Protein AF-A0A072PSR1-F1 (afdb_monomer)

Solvent-accessible surface area (backbone atoms only — not comparable to full-atom values): 13870 Å² total; per-residue (Å²): 105,61,66,52,56,53,53,52,50,61,54,57,20,73,63,52,39,96,91,37,71,76,64,36,73,85,59,68,100,40,30,39,38,53,54,39,46,79,78,43,73,74,56,71,53,51,52,54,50,51,35,51,41,20,71,76,54,9,32,46,48,71,78,33,48,35,66,59,53,30,45,51,34,47,74,55,65,34,74,74,41,71,79,52,86,81,86,84,82,85,88,89,87,87,60,48,66,68,72,60,97,88,49,86,65,86,71,100,52,36,67,78,86,66,65,62,48,58,50,79,79,54,89,60,82,74,69,71,56,68,71,60,44,54,48,32,70,69,48,78,80,43,45,57,29,37,42,34,44,27,30,89,56,63,61,49,54,80,75,75,42,78,47,59,50,79,42,82,92,50,46,44,29,36,34,34,56,65,50,38,82,90,78,66,43,25,31,38,36,32,34,18,22,15,70,37,19,60,55,46,70,72,42,58,75,87,48,42,63,47,52,49,40,56,43,53,19,61,75,68,29,82,93,58,18,67,65,56,69,62,44,78,45,77,49,80,48,120

Mean predicted aligned error: 7.71 Å

Sequence (238 aa):
MFTNIANEMDVDYQSINIRDLTANSHAEDISLGEYFRQKAPEGFALGFWKAWIHDLTGTDPDDIGLVYWLDFVKSAGGIESLGTKPSLNASQSNSDRATLSGEVFRARKVLISAPTPLYRHIKFSPPLPTDKKEYVESVHLGPFCKCILLYSSPWWRQVGFNGSFIDLSGPVVFSRDGSSDKDKMYAISCLIGGKYARKWSCLPVSRRVKAVKDQLASTIGPEQGEKIYDTIQTIEMA

Secondary structure (DSSP, 8-state):
-HHHHHHHHHHHHHH--TT-GGGGTTS-S-BHHHHHHHH--SSHHHHHHHHHHHHHHSS-GGGSBHHHHHHHHHHTTSTGGGGSPP-------------BTTB----S-----S-GGGGGGS--SSPPPHHHHHHHHH--PPPEEEEEEEESS-HHHHTT--S--B-SSSS--EEEE--BTTTTBEEEEEEEEHHHHHHHHTS-HHHHHHHHHHHHHHHH-HHHHGGGT--SEEEEE-

Foldseek 3Di:
DLVVVQVVLQVLLVQADPVDVVSCVVPDFAFQLVVCCVVPVDDDSSLVVQLLCCQPFLAGSRLHTPSVVSPVQVVLVHDVSSVDDDPDDDDDDDDADDDDPPDDDDDPDDHDPDDLLCCVVPDDVVDDDPVSVVVSPPDDGWQKKKKKFKAQAQVCVVVPHQLWDADDPAQFRIWHFPDDVPVSITIIIGIGGHVSSVVLVPDDPVCNLVRVLVVVLVRVDDVCSVVSVRGPDMDMDD

InterPro domains:
  IPR002937 Amine oxidase [PF01593] (99-225)
  IPR036188 FAD/NAD(P)-binding domain superfamily [G3DSA:3.50.50.60] (87-234)
  IPR036188 FAD/NAD(P)-binding domain superfamily [SSF51905] (27-158)
  IPR050703 Flavin Monoamine Oxidase [PTHR43563] (92-226)

Structure (mmCIF, N/CA/C/O backbone):
data_AF-A0A072PSR1-F1
#
_entry.id   AF-A0A072PSR1-F1
#
loop_
_atom_site.group_PDB
_atom_site.id
_atom_site.type_symbol
_atom_site.label_atom_id
_atom_site.label_alt_id
_atom_site.label_comp_id
_atom_site.label_asym_id
_atom_site.label_entity_id
_atom_site.label_seq_id
_atom_site.pdbx_PDB_ins_code
_atom_site.Cartn_x
_atom_site.Cartn_y
_atom_site.Cartn_z
_atom_site.occupancy
_atom_site.B_iso_or_equiv
_atom_site.auth_seq_id
_atom_site.auth_comp_id
_atom_site.auth_asym_id
_atom_site.auth_atom_id
_atom_site.pdbx_PDB_model_num
ATOM 1 N N . MET A 1 1 ? 13.403 18.085 11.058 1.00 50.34 1 MET A N 1
ATOM 2 C CA . MET A 1 1 ? 13.698 16.675 10.706 1.00 50.34 1 MET A CA 1
ATOM 3 C C . MET A 1 1 ? 12.756 16.155 9.627 1.00 50.34 1 MET A C 1
ATOM 5 O O . MET A 1 1 ? 13.232 16.033 8.513 1.00 50.34 1 MET A O 1
ATOM 9 N N . PHE A 1 2 ? 11.452 15.933 9.878 1.00 54.12 2 PHE A N 1
ATOM 10 C CA . PHE A 1 2 ? 10.500 15.543 8.811 1.00 54.12 2 PHE A CA 1
ATOM 11 C C . PHE A 1 2 ? 10.553 16.502 7.607 1.00 54.12 2 PHE A C 1
ATOM 13 O O . PHE A 1 2 ? 10.830 16.073 6.493 1.00 54.12 2 PHE A O 1
ATOM 20 N N . THR A 1 3 ? 10.426 17.807 7.868 1.00 59.94 3 THR A N 1
ATOM 21 C CA . THR A 1 3 ? 10.531 18.876 6.862 1.00 59.94 3 THR A CA 1
ATOM 22 C C . THR A 1 3 ? 11.875 18.894 6.130 1.00 59.94 3 THR A C 1
ATOM 24 O O . THR A 1 3 ? 11.918 19.266 4.973 1.00 59.94 3 THR A O 1
ATOM 27 N N . ASN A 1 4 ? 12.977 18.479 6.764 1.00 68.81 4 ASN A N 1
ATOM 28 C CA . ASN A 1 4 ? 14.294 18.479 6.118 1.00 68.81 4 ASN A CA 1
ATOM 29 C C . ASN A 1 4 ? 14.365 17.380 5.055 1.00 68.81 4 ASN A C 1
ATOM 31 O O . ASN A 1 4 ? 14.715 17.665 3.922 1.00 68.81 4 ASN A O 1
ATOM 35 N N . ILE A 1 5 ? 13.946 16.158 5.405 1.00 72.75 5 ILE A N 1
ATOM 36 C CA . ILE A 1 5 ? 13.899 15.029 4.465 1.00 72.75 5 ILE A CA 1
ATOM 37 C C . ILE A 1 5 ? 12.928 15.339 3.322 1.00 72.75 5 ILE A C 1
ATOM 39 O O . ILE A 1 5 ? 13.269 15.131 2.167 1.00 72.75 5 ILE A O 1
ATOM 43 N N . ALA A 1 6 ? 11.743 15.882 3.632 1.00 71.88 6 ALA A N 1
ATOM 44 C CA . ALA A 1 6 ? 10.786 16.292 2.609 1.00 71.88 6 ALA A CA 1
ATOM 45 C C . ALA A 1 6 ? 11.383 17.352 1.665 1.00 71.88 6 ALA A C 1
ATOM 47 O O . ALA A 1 6 ? 11.331 17.165 0.459 1.00 71.88 6 ALA A O 1
ATOM 48 N N . ASN A 1 7 ? 12.011 18.408 2.193 1.00 73.31 7 ASN A N 1
ATOM 49 C CA . ASN A 1 7 ? 12.613 19.465 1.376 1.00 73.31 7 ASN A CA 1
ATOM 50 C C . ASN A 1 7 ? 13.822 18.979 0.554 1.00 73.31 7 ASN A C 1
ATOM 52 O O . ASN A 1 7 ? 13.999 19.422 -0.574 1.00 73.31 7 ASN A O 1
ATOM 56 N N . GLU A 1 8 ? 14.660 18.090 1.097 1.00 74.75 8 GLU A N 1
ATOM 57 C CA . GLU A 1 8 ? 15.778 17.489 0.353 1.00 74.75 8 GLU A CA 1
ATOM 58 C C . GLU A 1 8 ? 15.250 16.622 -0.797 1.00 74.75 8 GLU A C 1
ATOM 60 O O . GLU A 1 8 ? 15.644 16.819 -1.943 1.00 74.75 8 GLU A O 1
ATOM 65 N N . MET A 1 9 ? 14.262 15.761 -0.531 1.00 76.12 9 MET A N 1
ATOM 66 C CA . MET A 1 9 ? 13.609 14.958 -1.569 1.00 76.12 9 MET A CA 1
ATOM 67 C C . MET A 1 9 ? 12.852 15.813 -2.600 1.00 76.12 9 MET A C 1
ATOM 69 O O . MET A 1 9 ? 12.767 15.410 -3.759 1.00 76.12 9 MET A O 1
ATOM 73 N N . ASP A 1 10 ? 12.321 16.977 -2.204 1.00 74.38 10 ASP A N 1
ATOM 74 C CA . ASP A 1 10 ? 11.643 17.936 -3.091 1.00 74.38 10 ASP A CA 1
ATOM 75 C C . ASP A 1 10 ? 12.601 18.590 -4.098 1.00 74.38 10 ASP A C 1
ATOM 77 O O . ASP A 1 10 ? 12.215 18.862 -5.234 1.00 74.38 10 ASP A O 1
ATOM 81 N N . VAL A 1 11 ? 13.872 18.767 -3.717 1.00 75.88 11 VAL A N 1
ATOM 82 C CA . VAL A 1 11 ? 14.957 19.143 -4.635 1.00 75.88 11 VAL A CA 1
ATOM 83 C C . VAL A 1 11 ? 15.383 17.936 -5.478 1.00 75.88 11 VAL A C 1
ATOM 85 O O . VAL A 1 11 ? 15.405 18.030 -6.707 1.00 75.88 11 VAL A O 1
ATOM 88 N N . ASP A 1 12 ? 15.665 16.797 -4.836 1.00 77.69 12 ASP A N 1
ATOM 89 C CA . ASP A 1 12 ? 16.230 15.605 -5.483 1.00 77.69 12 ASP A CA 1
ATOM 90 C C . ASP A 1 12 ? 15.309 15.029 -6.577 1.00 77.69 12 ASP A C 1
ATOM 92 O O . ASP A 1 12 ? 15.797 14.569 -7.609 1.00 77.69 12 ASP A O 1
ATOM 96 N N . TYR A 1 13 ? 13.974 15.056 -6.423 1.00 79.69 13 TYR A N 1
ATOM 97 C CA . TYR A 1 13 ? 13.097 14.495 -7.462 1.00 79.69 13 TYR A CA 1
ATOM 98 C C . TYR A 1 13 ? 13.068 15.333 -8.741 1.00 79.69 13 TYR A C 1
ATOM 100 O O . TYR A 1 13 ? 12.796 14.802 -9.823 1.00 79.69 13 TYR A O 1
ATOM 108 N N . GLN A 1 14 ? 13.311 16.644 -8.661 1.00 81.44 14 GLN A N 1
ATOM 109 C CA . GLN A 1 14 ? 13.137 17.537 -9.809 1.00 81.44 14 GLN A CA 1
ATOM 110 C C . GLN A 1 14 ? 14.147 17.228 -10.919 1.00 81.44 14 GLN A C 1
ATOM 112 O O . GLN A 1 14 ? 13.795 17.316 -12.100 1.00 81.44 14 GLN A O 1
ATOM 117 N N . SER A 1 15 ? 15.349 16.771 -10.566 1.00 81.50 15 SER A N 1
ATOM 118 C CA . SER A 1 15 ? 16.419 16.392 -11.494 1.00 81.50 15 SER A CA 1
ATOM 119 C C . SER A 1 15 ? 16.295 14.978 -12.081 1.00 81.50 15 SER A C 1
ATOM 121 O O . SER A 1 15 ? 16.898 14.719 -13.122 1.00 81.50 15 SER A O 1
ATOM 123 N N . ILE A 1 16 ? 15.491 14.079 -11.498 1.00 86.25 16 ILE A N 1
ATOM 124 C CA . ILE A 1 16 ? 15.359 12.691 -11.984 1.00 86.25 16 ILE A CA 1
ATOM 125 C C . ILE A 1 16 ? 14.641 12.605 -13.337 1.00 86.25 16 ILE A C 1
ATOM 127 O O . ILE A 1 16 ? 13.635 13.275 -13.582 1.00 86.25 16 ILE A O 1
ATOM 131 N N . ASN A 1 17 ? 15.129 11.741 -14.224 1.00 83.31 17 ASN A N 1
ATOM 132 C CA . ASN A 1 17 ? 14.515 11.434 -15.510 1.00 83.31 17 ASN A CA 1
ATOM 133 C C . ASN A 1 17 ? 14.669 9.943 -15.855 1.00 83.31 17 ASN A C 1
ATOM 135 O O . ASN A 1 17 ? 15.724 9.498 -16.299 1.00 83.31 17 ASN A O 1
ATOM 139 N N . ILE A 1 18 ? 13.598 9.154 -15.742 1.00 80.38 18 ILE A N 1
ATOM 140 C CA . ILE A 1 18 ? 13.630 7.726 -16.118 1.00 80.38 18 ILE A CA 1
ATOM 141 C C . ILE A 1 18 ? 13.754 7.468 -17.631 1.00 80.38 18 ILE A C 1
ATOM 143 O O . ILE A 1 18 ? 13.956 6.327 -18.040 1.00 80.38 18 ILE A O 1
ATOM 147 N N . ARG A 1 19 ? 13.623 8.499 -18.481 1.00 80.50 19 ARG A N 1
ATOM 148 C CA . ARG A 1 19 ? 13.826 8.388 -19.940 1.00 80.50 19 ARG A CA 1
ATOM 149 C C . ARG A 1 19 ? 15.265 8.672 -20.373 1.00 80.50 19 ARG A C 1
ATOM 151 O O . ARG A 1 19 ? 15.590 8.438 -21.532 1.00 80.50 19 ARG A O 1
ATOM 158 N N . ASP A 1 20 ? 16.101 9.164 -19.464 1.00 82.31 20 ASP A N 1
ATOM 159 C CA . ASP A 1 20 ? 17.526 9.397 -19.677 1.00 82.31 20 ASP A CA 1
ATOM 160 C C . ASP A 1 20 ? 18.289 9.014 -18.407 1.00 82.31 20 ASP A C 1
ATOM 162 O O . ASP A 1 20 ? 18.422 9.800 -17.470 1.00 82.31 20 ASP A O 1
ATOM 166 N N . LEU A 1 21 ? 18.805 7.785 -18.382 1.00 70.94 21 LEU A N 1
ATOM 167 C CA . LEU A 1 21 ? 19.542 7.270 -17.230 1.00 70.94 21 LEU A CA 1
ATOM 168 C C . LEU A 1 21 ? 20.827 8.066 -16.940 1.00 70.94 21 LEU A C 1
ATOM 170 O O . LEU A 1 21 ? 21.287 8.055 -15.802 1.00 70.94 21 LEU A O 1
ATOM 174 N N . THR A 1 22 ? 21.383 8.794 -17.918 1.00 79.31 22 THR A N 1
ATOM 175 C CA . THR A 1 22 ? 22.599 9.598 -17.711 1.00 79.31 22 THR A CA 1
ATOM 176 C C . THR A 1 22 ? 22.327 10.859 -16.886 1.00 79.31 22 THR A C 1
ATOM 178 O O . THR A 1 22 ? 23.183 11.279 -16.099 1.00 79.31 22 THR A O 1
ATOM 181 N N . ALA A 1 23 ? 21.104 11.396 -16.963 1.00 79.62 23 ALA A N 1
ATOM 182 C CA . ALA A 1 23 ? 20.657 12.518 -16.140 1.00 79.62 23 ALA A CA 1
ATOM 183 C C . ALA A 1 23 ? 20.625 12.176 -14.638 1.00 79.62 23 ALA A C 1
ATOM 185 O O . ALA A 1 23 ? 20.798 13.064 -13.806 1.00 79.62 23 ALA A O 1
ATOM 186 N N . ASN A 1 24 ? 20.478 10.894 -14.282 1.00 82.12 24 ASN A N 1
ATOM 187 C CA . ASN A 1 24 ? 20.366 10.424 -12.896 1.00 82.12 24 ASN A CA 1
ATOM 188 C C . ASN A 1 24 ? 21.723 10.159 -12.219 1.00 82.12 24 ASN A C 1
ATOM 190 O O . ASN A 1 24 ? 21.748 9.686 -11.091 1.00 82.12 24 ASN A O 1
ATOM 194 N N . SER A 1 25 ? 22.851 10.476 -12.867 1.00 77.44 25 SER A N 1
ATOM 195 C CA . SER A 1 25 ? 24.217 10.214 -12.361 1.00 77.44 25 SER A CA 1
ATOM 196 C C . SER A 1 25 ? 24.585 10.902 -11.035 1.00 77.44 25 SER A C 1
ATOM 198 O O . SER A 1 25 ? 25.627 10.601 -10.458 1.00 77.44 25 SER A O 1
ATOM 200 N N . HIS A 1 26 ? 23.742 11.817 -10.554 1.00 77.94 26 HIS A N 1
ATOM 201 C CA . HIS A 1 26 ? 23.854 12.488 -9.259 1.00 77.94 26 HIS A CA 1
ATOM 202 C C . HIS A 1 26 ? 23.137 11.741 -8.118 1.00 77.94 26 HIS A C 1
ATOM 204 O O . HIS A 1 26 ? 23.377 12.050 -6.955 1.00 77.94 26 HIS A O 1
ATOM 210 N N . ALA A 1 27 ? 22.247 10.796 -8.436 1.00 80.44 27 ALA A N 1
ATOM 211 C CA . ALA A 1 27 ? 21.499 10.016 -7.461 1.00 80.44 27 ALA A CA 1
ATOM 212 C C . ALA A 1 27 ? 22.209 8.685 -7.180 1.00 80.44 27 ALA A C 1
ATOM 214 O O . ALA A 1 27 ? 22.630 7.986 -8.102 1.00 80.44 27 ALA A O 1
ATOM 215 N N . GLU A 1 28 ? 22.325 8.323 -5.903 1.00 83.12 28 GLU A N 1
ATOM 216 C CA . GLU A 1 28 ? 22.907 7.043 -5.498 1.00 83.12 28 GLU A CA 1
ATOM 217 C C . GLU A 1 28 ? 21.990 5.870 -5.898 1.00 83.12 28 GLU A C 1
ATOM 219 O O . GLU A 1 28 ? 20.780 5.897 -5.651 1.00 83.12 28 GLU A O 1
ATOM 224 N N . ASP A 1 29 ? 22.571 4.814 -6.479 1.00 87.69 29 ASP A N 1
ATOM 225 C CA . ASP A 1 29 ? 21.872 3.554 -6.772 1.00 87.69 29 ASP A CA 1
ATOM 226 C C . ASP A 1 29 ? 21.755 2.703 -5.497 1.00 87.69 29 ASP A C 1
ATOM 228 O O . ASP A 1 2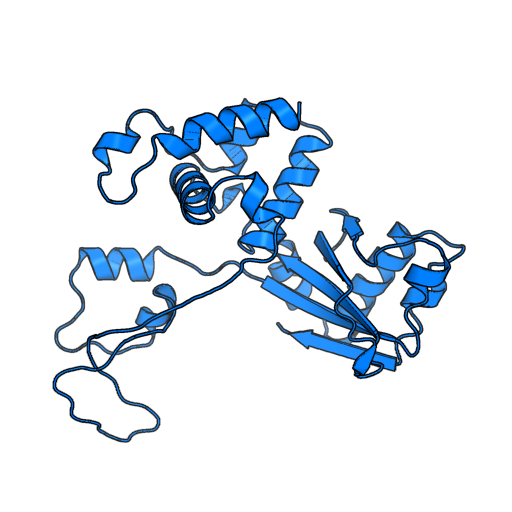9 ? 22.457 1.713 -5.286 1.00 87.69 29 ASP A O 1
ATOM 232 N N . ILE A 1 30 ? 20.903 3.175 -4.588 1.00 91.88 30 ILE A N 1
ATOM 233 C CA . ILE A 1 30 ? 20.630 2.578 -3.279 1.00 91.88 30 ILE A CA 1
ATOM 234 C C . ILE A 1 30 ? 19.129 2.369 -3.075 1.00 91.88 30 ILE A C 1
ATOM 236 O O . ILE A 1 30 ? 18.286 2.963 -3.758 1.00 91.88 30 ILE A O 1
ATOM 240 N N . SER A 1 31 ? 18.771 1.542 -2.090 1.00 93.31 31 SER A N 1
ATOM 241 C CA . SER A 1 31 ? 17.380 1.458 -1.654 1.00 93.31 31 SER A CA 1
ATOM 242 C C . SER A 1 31 ? 16.955 2.736 -0.927 1.00 93.31 31 SER A C 1
ATOM 244 O O . SER A 1 31 ? 17.746 3.410 -0.262 1.00 93.31 31 SER A O 1
ATOM 246 N N . LEU A 1 32 ? 15.666 3.047 -1.000 1.00 90.50 32 LEU A N 1
ATOM 247 C CA . LEU A 1 32 ? 15.053 4.147 -0.265 1.00 90.50 32 LEU A CA 1
ATOM 248 C C . LEU A 1 32 ? 15.204 3.956 1.260 1.00 90.50 32 LEU A C 1
ATOM 250 O O . LEU A 1 32 ? 15.357 4.920 2.008 1.00 90.50 32 LEU A O 1
ATOM 254 N N . GLY A 1 33 ? 15.220 2.704 1.728 1.00 90.06 33 GLY A N 1
ATOM 255 C CA . GLY A 1 33 ? 15.528 2.349 3.114 1.00 90.06 33 GLY A CA 1
ATOM 256 C C . GLY A 1 33 ? 16.955 2.709 3.536 1.00 90.06 33 GLY A C 1
ATOM 257 O O . GLY A 1 33 ? 17.146 3.172 4.662 1.00 90.06 33 GLY A O 1
ATOM 258 N N . GLU A 1 34 ? 17.937 2.557 2.644 1.00 90.56 34 GLU A N 1
ATOM 259 C CA . GLU A 1 34 ? 19.326 2.955 2.896 1.00 90.56 34 GLU A CA 1
ATOM 260 C C . GLU A 1 34 ? 19.481 4.478 2.915 1.00 90.56 34 GLU A C 1
ATOM 262 O O . GLU A 1 34 ? 20.042 5.015 3.870 1.00 90.56 34 GLU A O 1
ATOM 267 N N . TYR A 1 35 ? 18.870 5.184 1.955 1.00 88.50 35 TYR A N 1
ATOM 268 C CA . TYR A 1 35 ? 18.815 6.652 1.938 1.00 88.50 35 TYR A CA 1
ATOM 269 C C . TYR A 1 35 ? 18.296 7.215 3.271 1.00 88.50 35 TYR A C 1
ATOM 271 O O . TYR A 1 35 ? 18.912 8.098 3.873 1.00 88.50 35 TYR A O 1
ATOM 279 N N . PHE A 1 36 ? 17.203 6.658 3.809 1.00 85.62 36 PHE A N 1
ATOM 280 C CA . PHE A 1 36 ? 16.716 7.099 5.116 1.00 85.62 36 PHE A CA 1
ATOM 281 C C . PHE A 1 36 ? 17.640 6.731 6.277 1.00 85.62 36 PHE A C 1
ATOM 283 O O . PHE A 1 36 ? 17.708 7.507 7.224 1.00 85.62 36 PHE A O 1
ATOM 290 N N . ARG A 1 37 ? 18.359 5.600 6.246 1.00 86.00 37 ARG A N 1
ATOM 291 C CA . ARG A 1 37 ? 19.341 5.275 7.298 1.00 86.00 37 ARG A CA 1
ATOM 292 C C . ARG A 1 37 ? 20.496 6.275 7.320 1.00 86.00 37 ARG A C 1
ATOM 294 O O . ARG A 1 37 ? 20.887 6.701 8.404 1.00 86.00 37 ARG A O 1
ATOM 301 N N . GLN A 1 38 ? 20.980 6.697 6.151 1.00 86.12 38 GLN A N 1
ATOM 302 C CA . GLN A 1 38 ? 22.013 7.730 6.027 1.00 86.12 38 GLN A CA 1
ATOM 303 C C . GLN A 1 38 ? 21.534 9.103 6.544 1.00 86.12 38 GLN A C 1
ATOM 305 O O . GLN A 1 38 ? 22.273 9.798 7.240 1.00 86.12 38 GLN A O 1
ATOM 310 N N . LYS A 1 39 ? 20.294 9.504 6.217 1.00 79.81 39 LYS A N 1
ATOM 311 C CA . LYS A 1 39 ? 19.746 10.848 6.509 1.00 79.81 39 LYS A CA 1
ATOM 312 C C . LYS A 1 39 ? 19.049 10.976 7.872 1.00 79.81 39 LYS A C 1
ATOM 314 O O . LYS A 1 39 ? 18.962 12.070 8.429 1.00 79.81 39 LYS A O 1
ATOM 319 N N . ALA A 1 40 ? 18.494 9.885 8.393 1.00 71.31 40 ALA A N 1
ATOM 320 C CA . ALA A 1 40 ? 17.616 9.853 9.562 1.00 71.31 40 ALA A CA 1
ATOM 321 C C . ALA A 1 40 ? 17.638 8.464 10.240 1.00 71.31 40 ALA A C 1
ATOM 323 O O . ALA A 1 40 ? 16.649 7.726 10.161 1.00 71.31 40 ALA A O 1
ATOM 324 N N . PRO A 1 41 ? 18.747 8.098 10.915 1.00 60.69 41 PRO A N 1
ATOM 325 C CA . PRO A 1 41 ? 18.992 6.727 11.367 1.00 60.69 41 PRO A CA 1
ATOM 326 C C . PRO A 1 41 ? 17.895 6.161 12.281 1.00 60.69 41 PRO A C 1
ATOM 328 O O . PRO A 1 41 ? 17.536 4.994 12.136 1.00 60.69 41 PRO A O 1
ATOM 331 N N . GLU A 1 42 ? 17.306 6.976 13.165 1.00 65.56 42 GLU A N 1
ATOM 332 C CA . GLU A 1 42 ? 16.186 6.575 14.028 1.00 65.56 42 GLU A CA 1
ATOM 333 C C . GLU A 1 42 ? 15.166 7.707 14.257 1.00 65.56 42 GLU A C 1
ATOM 335 O O . GLU A 1 42 ? 15.455 8.890 14.070 1.00 65.56 42 GLU A O 1
ATOM 340 N N . GLY A 1 43 ? 13.958 7.337 14.705 1.00 67.69 43 GLY A N 1
ATOM 341 C CA . GLY A 1 43 ? 12.948 8.262 15.230 1.00 67.69 43 GLY A CA 1
ATOM 342 C C . GLY A 1 43 ? 11.617 8.309 14.468 1.00 67.69 43 GLY A C 1
ATOM 343 O O . GLY A 1 43 ? 11.392 7.609 13.479 1.00 67.69 43 GLY A O 1
ATOM 344 N N . PHE A 1 44 ? 10.713 9.173 14.945 1.00 67.00 44 PHE A N 1
ATOM 345 C CA . PHE A 1 44 ? 9.332 9.308 14.455 1.00 67.00 44 PHE A CA 1
ATOM 346 C C . PHE A 1 44 ? 9.235 9.561 12.940 1.00 67.00 44 PHE A C 1
ATOM 348 O O . PHE A 1 44 ? 8.378 8.982 12.277 1.00 67.00 44 PHE A O 1
ATOM 355 N N . ALA A 1 45 ? 10.140 10.369 12.374 1.00 69.81 45 ALA A N 1
ATOM 356 C CA . ALA A 1 45 ? 10.144 10.686 10.943 1.00 69.81 45 ALA A CA 1
ATOM 357 C C . ALA A 1 45 ? 10.354 9.440 10.060 1.00 69.81 45 ALA A C 1
ATOM 359 O O . ALA A 1 45 ? 9.682 9.296 9.042 1.00 69.81 45 ALA A O 1
ATOM 360 N N . LEU A 1 46 ? 11.226 8.512 10.472 1.00 74.44 46 LEU A N 1
ATOM 361 C CA . LEU A 1 46 ? 11.460 7.251 9.761 1.00 74.44 46 LEU A CA 1
ATOM 362 C C . LEU A 1 46 ? 10.231 6.331 9.821 1.00 74.44 46 LEU A C 1
ATOM 364 O O . LEU A 1 46 ? 9.927 5.640 8.850 1.00 74.44 46 LEU A O 1
ATOM 368 N N . GLY A 1 47 ? 9.516 6.328 10.950 1.00 79.38 47 GLY A N 1
ATOM 369 C CA . GLY A 1 47 ? 8.233 5.637 11.080 1.00 79.38 47 GLY A CA 1
ATOM 370 C C . GLY A 1 47 ? 7.181 6.224 10.138 1.00 79.38 47 GLY A C 1
ATOM 371 O O . GLY A 1 47 ? 6.598 5.506 9.332 1.00 79.38 47 GLY A O 1
ATOM 372 N N . PHE A 1 48 ? 6.996 7.542 10.163 1.00 79.75 48 PHE A N 1
ATOM 373 C CA . PHE A 1 48 ? 6.042 8.223 9.288 1.00 79.75 48 PHE A CA 1
ATOM 374 C C . PHE A 1 48 ? 6.304 7.943 7.796 1.00 79.75 48 PHE A C 1
ATOM 376 O O . PHE A 1 48 ? 5.381 7.569 7.073 1.00 79.75 48 PHE A O 1
ATOM 383 N N . TRP A 1 49 ? 7.563 8.028 7.347 1.00 83.06 49 TRP A N 1
ATOM 384 C CA . TRP A 1 49 ? 7.932 7.689 5.968 1.00 83.06 49 TRP A CA 1
ATOM 385 C C . TRP A 1 49 ? 7.658 6.222 5.626 1.00 83.06 49 TRP A C 1
ATOM 387 O O . TRP A 1 49 ? 7.052 5.951 4.592 1.00 83.06 49 TRP A O 1
ATOM 397 N N . LYS A 1 50 ? 8.018 5.274 6.506 1.00 85.94 50 LYS A N 1
ATOM 398 C CA . LYS A 1 50 ? 7.665 3.851 6.336 1.00 85.94 50 LYS A CA 1
ATOM 399 C C . LYS A 1 50 ? 6.159 3.664 6.149 1.00 85.94 50 LYS A C 1
ATOM 401 O O . LYS A 1 50 ? 5.764 2.916 5.260 1.00 85.94 50 LYS A O 1
ATOM 406 N N . ALA A 1 51 ? 5.341 4.374 6.929 1.00 85.56 51 ALA A N 1
ATOM 407 C CA . ALA A 1 51 ? 3.892 4.283 6.821 1.00 85.56 51 ALA A CA 1
ATOM 408 C C . ALA A 1 51 ? 3.365 4.779 5.465 1.00 85.56 51 ALA A C 1
ATOM 410 O O . ALA A 1 51 ? 2.565 4.095 4.831 1.00 85.56 51 ALA A O 1
ATOM 411 N N . TRP A 1 52 ? 3.860 5.924 4.988 1.00 86.94 52 TRP A N 1
ATOM 412 C CA . TRP A 1 52 ? 3.514 6.464 3.668 1.00 86.94 52 TRP A CA 1
ATOM 413 C C . TRP A 1 52 ? 3.941 5.554 2.518 1.00 86.94 52 TRP A C 1
ATOM 415 O O . TRP A 1 52 ? 3.190 5.375 1.567 1.00 86.94 52 TRP A O 1
ATOM 425 N N . ILE A 1 53 ? 5.126 4.954 2.598 1.00 90.00 53 ILE A N 1
ATOM 426 C CA . ILE A 1 53 ? 5.643 4.077 1.542 1.00 90.00 53 ILE A CA 1
ATOM 427 C C . ILE A 1 53 ? 4.824 2.784 1.476 1.00 90.00 53 ILE A C 1
ATOM 429 O O . ILE A 1 53 ? 4.377 2.389 0.401 1.00 90.00 53 ILE A O 1
ATOM 433 N N . HIS A 1 54 ? 4.511 2.175 2.626 1.00 89.69 54 HIS A N 1
ATOM 434 C CA . HIS A 1 54 ? 3.588 1.038 2.675 1.00 89.69 54 HIS A CA 1
ATOM 435 C C . HIS A 1 54 ? 2.200 1.378 2.114 1.00 89.69 54 HIS A C 1
ATOM 437 O O . HIS A 1 54 ? 1.642 0.532 1.419 1.00 89.69 54 HIS A O 1
ATOM 443 N N . ASP A 1 55 ? 1.663 2.574 2.381 1.00 86.88 55 ASP A N 1
ATOM 444 C CA . ASP A 1 55 ? 0.352 3.026 1.880 1.00 86.88 55 ASP A CA 1
ATOM 445 C C . ASP A 1 55 ? 0.348 3.281 0.360 1.00 86.88 55 ASP A C 1
ATOM 447 O O . ASP A 1 55 ? -0.567 2.856 -0.345 1.00 86.88 55 ASP A O 1
ATOM 451 N N . LEU A 1 56 ? 1.390 3.942 -0.156 1.00 88.69 56 LEU A N 1
ATOM 452 C CA . LEU A 1 56 ? 1.471 4.410 -1.544 1.00 88.69 56 LEU A CA 1
ATOM 453 C C . LEU A 1 56 ? 1.951 3.341 -2.537 1.00 88.69 56 LEU A C 1
ATOM 455 O O . LEU A 1 56 ? 1.529 3.361 -3.694 1.00 88.69 56 LEU A O 1
ATOM 459 N N . THR A 1 57 ? 2.834 2.423 -2.123 1.00 89.69 57 THR A N 1
ATOM 460 C CA . THR A 1 57 ? 3.450 1.430 -3.030 1.00 89.69 57 THR A CA 1
ATOM 461 C C . THR A 1 57 ? 3.256 -0.021 -2.601 1.00 89.69 57 THR A C 1
ATOM 463 O O . THR A 1 57 ? 3.517 -0.928 -3.393 1.00 89.69 57 THR A O 1
ATOM 466 N N . GLY A 1 58 ? 2.814 -0.277 -1.365 1.00 91.06 58 GLY A N 1
ATOM 467 C CA . GLY A 1 58 ? 2.682 -1.634 -0.827 1.00 91.06 58 GLY A CA 1
ATOM 468 C C . GLY A 1 58 ? 4.008 -2.379 -0.652 1.00 91.06 58 GLY A C 1
ATOM 469 O O . GLY A 1 58 ? 4.002 -3.595 -0.484 1.00 91.06 58 GLY A O 1
ATOM 470 N N . THR A 1 59 ? 5.145 -1.688 -0.679 1.00 92.12 59 THR A N 1
ATOM 471 C CA . THR A 1 59 ? 6.495 -2.261 -0.537 1.00 92.12 59 THR A CA 1
ATOM 472 C C . THR A 1 59 ? 7.203 -1.699 0.693 1.00 92.12 59 THR A C 1
ATOM 474 O O . THR A 1 59 ? 6.877 -0.615 1.165 1.00 92.12 59 THR A O 1
ATOM 477 N N . ASP A 1 60 ? 8.158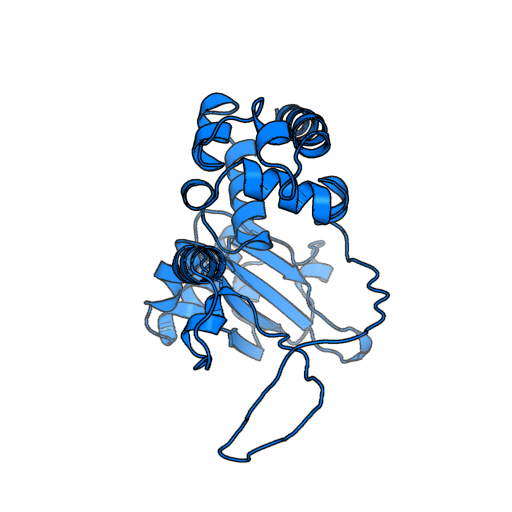 -2.441 1.258 1.00 91.88 60 ASP A N 1
ATOM 478 C CA . ASP A 1 60 ? 9.048 -1.888 2.284 1.00 91.88 60 ASP A CA 1
ATOM 479 C C . ASP A 1 60 ? 10.073 -0.933 1.642 1.00 91.88 60 ASP A C 1
ATOM 481 O O . ASP A 1 60 ? 10.451 -1.160 0.496 1.00 91.88 60 ASP A O 1
ATOM 485 N N . PRO A 1 61 ? 10.589 0.096 2.346 1.00 91.50 61 PRO A N 1
ATOM 486 C CA . PRO A 1 61 ? 11.569 1.021 1.761 1.00 91.50 61 PRO A CA 1
ATOM 487 C C . PRO A 1 61 ? 12.859 0.345 1.274 1.00 91.50 61 PRO A C 1
ATOM 489 O O . PRO A 1 61 ? 13.508 0.840 0.359 1.00 91.50 61 PRO A O 1
ATOM 492 N N . ASP A 1 62 ? 13.233 -0.790 1.868 1.00 92.25 62 ASP A N 1
ATOM 493 C CA . ASP A 1 62 ? 14.380 -1.594 1.434 1.00 92.25 62 ASP A CA 1
ATOM 494 C C . ASP A 1 62 ? 14.113 -2.376 0.128 1.00 92.25 62 ASP A C 1
ATOM 496 O O . ASP A 1 62 ? 15.063 -2.733 -0.561 1.00 92.25 62 ASP A O 1
ATOM 500 N N . ASP A 1 63 ? 12.840 -2.581 -0.247 1.00 92.19 63 ASP A N 1
ATOM 501 C CA . ASP A 1 63 ? 12.402 -3.239 -1.491 1.00 92.19 63 ASP A CA 1
ATOM 502 C C . ASP A 1 63 ? 12.241 -2.236 -2.671 1.00 92.19 63 ASP A C 1
ATOM 504 O O . ASP A 1 63 ? 11.767 -2.617 -3.744 1.00 92.19 63 ASP A O 1
ATOM 508 N N . ILE A 1 64 ? 12.577 -0.947 -2.494 1.00 92.06 64 ILE A N 1
ATOM 509 C CA . ILE A 1 64 ? 12.394 0.127 -3.495 1.00 92.06 64 ILE A CA 1
ATOM 510 C C . ILE A 1 64 ? 13.716 0.861 -3.740 1.00 92.06 64 ILE A C 1
ATOM 512 O O . ILE A 1 64 ? 14.343 1.320 -2.790 1.00 92.06 64 ILE A O 1
ATOM 516 N N . GLY A 1 65 ? 14.108 1.054 -5.003 1.00 91.69 65 GLY A N 1
ATOM 517 C CA . GLY A 1 65 ? 15.243 1.912 -5.371 1.00 91.69 65 GLY A CA 1
ATOM 518 C C . GLY A 1 65 ? 14.918 3.408 -5.259 1.00 91.69 65 GLY A C 1
ATOM 519 O O . GLY A 1 65 ? 13.832 3.839 -5.657 1.00 91.69 65 GLY A O 1
ATOM 520 N N . LEU A 1 66 ? 15.865 4.210 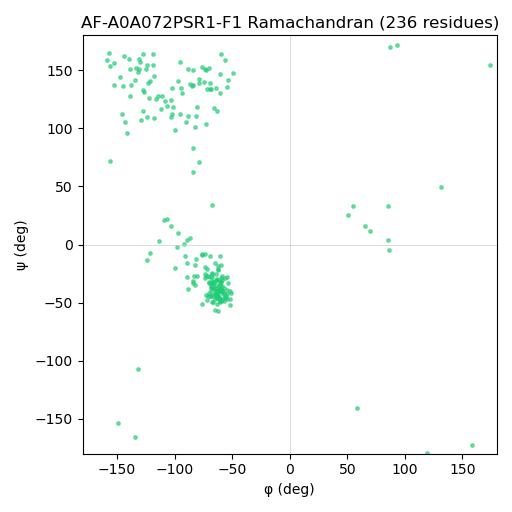-4.763 1.00 90.62 66 LEU A N 1
ATOM 521 C CA . LEU A 1 66 ? 15.699 5.654 -4.546 1.00 90.62 66 LEU A CA 1
ATOM 522 C C . LEU A 1 66 ? 15.246 6.395 -5.817 1.00 90.62 66 LEU A C 1
ATOM 524 O O . LEU A 1 66 ? 14.271 7.143 -5.777 1.00 90.62 66 LEU A O 1
ATOM 528 N N . VAL A 1 67 ? 15.891 6.129 -6.958 1.00 90.25 67 VAL A N 1
ATOM 529 C CA . VAL A 1 67 ? 15.574 6.761 -8.255 1.00 90.25 67 VAL A CA 1
ATOM 530 C C . VAL A 1 67 ? 14.123 6.504 -8.685 1.00 90.25 67 VAL A C 1
ATOM 532 O O . VAL A 1 67 ? 13.456 7.418 -9.166 1.00 90.25 67 VAL A O 1
ATOM 535 N N . TYR A 1 68 ? 13.598 5.291 -8.463 1.00 90.44 68 TYR A N 1
ATOM 536 C CA . TYR A 1 68 ? 12.193 4.975 -8.749 1.00 90.44 68 TYR A CA 1
ATOM 537 C C . TYR A 1 68 ? 11.243 5.761 -7.840 1.00 90.44 68 TYR A C 1
ATOM 539 O O . TYR A 1 68 ? 10.233 6.280 -8.309 1.00 90.44 68 TYR A O 1
ATOM 547 N N . TRP A 1 69 ? 11.556 5.864 -6.544 1.00 90.94 69 TRP A N 1
ATOM 548 C CA . TRP A 1 69 ? 10.724 6.625 -5.614 1.00 90.94 69 TRP A CA 1
ATOM 549 C C . TRP A 1 69 ? 10.692 8.115 -5.965 1.00 90.94 69 TRP A C 1
ATOM 551 O O . TRP A 1 69 ? 9.622 8.718 -5.983 1.00 90.94 69 TRP A O 1
ATOM 561 N N . LEU A 1 70 ? 11.839 8.704 -6.300 1.00 90.38 70 LEU A N 1
ATOM 562 C CA . LEU A 1 70 ? 11.911 10.097 -6.732 1.00 90.38 70 LEU A CA 1
ATOM 563 C C . LEU A 1 70 ? 11.109 10.329 -8.027 1.00 90.38 70 LEU A C 1
ATOM 565 O O . LEU A 1 70 ? 10.324 11.272 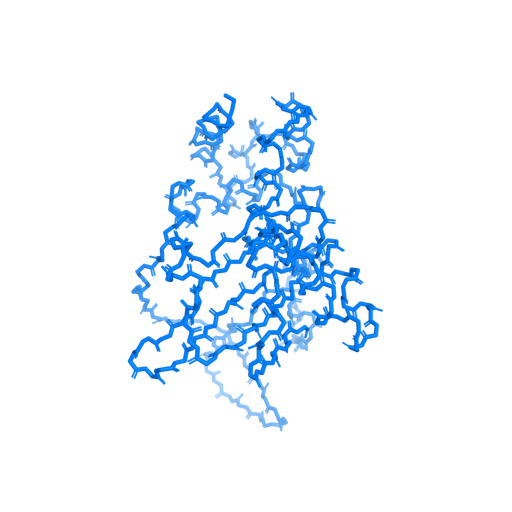-8.091 1.00 90.38 70 LEU A O 1
ATOM 569 N N . ASP A 1 71 ? 11.196 9.442 -9.025 1.00 89.81 71 ASP A N 1
ATOM 570 C CA . ASP A 1 71 ? 10.350 9.541 -10.227 1.00 89.81 71 ASP A CA 1
ATOM 571 C C . ASP A 1 71 ? 8.849 9.362 -9.926 1.00 89.81 71 ASP A C 1
ATOM 573 O O . ASP A 1 71 ? 8.015 10.054 -10.513 1.00 89.81 71 ASP A O 1
ATOM 577 N N . PHE A 1 72 ? 8.490 8.504 -8.965 1.00 90.12 72 PHE A N 1
ATOM 578 C CA . PHE A 1 72 ? 7.113 8.343 -8.491 1.00 90.12 72 PHE A CA 1
ATOM 579 C C . PHE A 1 72 ? 6.580 9.638 -7.855 1.00 90.12 72 PHE A C 1
ATOM 581 O O . PHE A 1 72 ? 5.490 10.090 -8.207 1.00 90.12 72 PHE A O 1
ATOM 588 N N . VAL A 1 73 ? 7.368 10.283 -6.985 1.00 88.31 73 VAL A N 1
ATOM 589 C CA . VAL A 1 73 ? 7.051 11.598 -6.394 1.00 88.31 73 VAL A CA 1
ATOM 590 C C . VAL A 1 73 ? 6.908 12.665 -7.487 1.00 88.31 73 VAL A C 1
ATOM 592 O O . VAL A 1 73 ? 5.915 13.395 -7.516 1.00 88.31 73 VAL A O 1
ATOM 595 N N . LYS A 1 74 ? 7.856 12.728 -8.431 1.00 88.44 74 LYS A N 1
ATOM 596 C CA . LYS A 1 74 ? 7.822 13.657 -9.570 1.00 88.44 74 LYS A CA 1
ATOM 597 C C . LYS A 1 74 ? 6.562 13.469 -10.415 1.00 88.44 74 LYS A C 1
ATOM 599 O O . LYS A 1 74 ? 5.875 14.440 -10.730 1.00 88.44 74 LYS A O 1
ATOM 604 N N . SER A 1 75 ? 6.238 12.221 -10.746 1.00 86.75 75 SER A N 1
ATOM 605 C CA . SER A 1 75 ? 5.071 11.835 -11.545 1.00 86.75 75 SER A CA 1
ATOM 606 C C . SER A 1 75 ? 3.742 12.096 -10.831 1.00 86.75 75 SER A C 1
ATOM 608 O O . SER A 1 75 ? 2.742 12.368 -11.494 1.00 86.75 75 SER A O 1
ATOM 610 N N . ALA A 1 76 ? 3.724 12.066 -9.495 1.00 83.19 76 ALA A N 1
ATOM 611 C CA . ALA A 1 76 ? 2.573 12.462 -8.686 1.00 83.19 76 ALA A CA 1
ATOM 612 C C . ALA A 1 76 ? 2.375 13.989 -8.594 1.00 83.19 76 ALA A C 1
ATOM 614 O O . ALA A 1 76 ? 1.343 14.431 -8.093 1.00 83.19 76 ALA A O 1
ATOM 615 N N . GLY A 1 77 ? 3.328 14.796 -9.077 1.00 85.06 77 GLY A N 1
ATOM 616 C CA . GLY A 1 77 ? 3.299 16.254 -8.952 1.00 85.06 77 GLY A CA 1
ATOM 617 C C . GLY A 1 77 ? 3.872 16.771 -7.629 1.00 85.06 77 GLY A C 1
ATOM 618 O O . GLY A 1 77 ? 3.376 17.768 -7.109 1.00 85.06 77 GLY A O 1
ATOM 619 N N . GLY A 1 78 ? 4.879 16.093 -7.073 1.00 84.25 78 GLY A N 1
ATOM 620 C CA . GLY A 1 78 ? 5.575 16.491 -5.847 1.00 84.25 78 GLY A CA 1
ATOM 621 C C . GLY A 1 78 ? 5.016 15.863 -4.569 1.00 84.25 78 GLY A C 1
ATOM 622 O O . GLY A 1 78 ? 3.973 15.206 -4.569 1.00 84.25 78 GLY A O 1
ATOM 623 N N . ILE A 1 79 ? 5.732 16.057 -3.456 1.00 80.88 79 ILE A N 1
ATOM 624 C CA . ILE A 1 79 ? 5.440 15.386 -2.175 1.00 80.88 79 ILE A CA 1
ATOM 625 C C . ILE A 1 79 ? 4.084 15.816 -1.605 1.00 80.88 79 ILE A C 1
ATOM 627 O O . ILE A 1 79 ? 3.342 14.977 -1.096 1.00 80.88 79 ILE A O 1
ATOM 631 N N . GLU A 1 80 ? 3.726 17.098 -1.723 1.00 80.06 80 GLU A N 1
ATOM 632 C CA . GLU A 1 80 ? 2.435 17.611 -1.244 1.00 80.06 80 GLU A CA 1
ATOM 633 C C . GLU A 1 80 ? 1.252 16.925 -1.945 1.00 80.06 80 GLU A C 1
ATOM 635 O O . GLU A 1 80 ? 0.264 16.555 -1.302 1.00 80.06 80 GLU A O 1
ATOM 640 N N . SER A 1 81 ? 1.383 16.674 -3.251 1.00 80.50 81 SER A N 1
ATOM 641 C CA . SER A 1 81 ? 0.340 16.066 -4.082 1.00 80.50 81 SER A CA 1
ATOM 642 C C . SER A 1 81 ? -0.011 14.638 -3.651 1.00 80.50 81 SER A C 1
ATOM 644 O O . SER A 1 81 ? -1.179 14.255 -3.751 1.00 80.50 81 SER A O 1
ATOM 646 N N . LEU A 1 82 ? 0.937 13.882 -3.077 1.00 76.88 82 LEU A N 1
ATOM 647 C CA . LEU A 1 82 ? 0.720 12.519 -2.559 1.00 76.88 82 LEU A CA 1
ATOM 648 C C . LEU A 1 82 ? -0.347 12.448 -1.451 1.00 76.88 82 LEU A C 1
ATOM 650 O O . LEU A 1 82 ? -1.016 11.427 -1.302 1.00 76.88 82 LEU A O 1
ATOM 654 N N . GLY A 1 83 ? -0.531 13.526 -0.680 1.00 67.56 83 GLY A N 1
ATOM 655 C CA . GLY A 1 83 ? -1.563 13.605 0.360 1.00 67.56 83 GLY A CA 1
ATOM 656 C C . GLY A 1 83 ? -2.964 13.945 -0.168 1.00 67.56 83 GLY A C 1
ATOM 657 O O . GLY A 1 83 ? -3.952 13.821 0.564 1.00 67.56 83 GLY A O 1
ATOM 658 N N . THR A 1 84 ? -3.073 14.386 -1.424 1.00 65.00 84 THR A N 1
ATOM 659 C CA . THR A 1 84 ? -4.308 14.932 -2.005 1.00 65.00 84 THR A CA 1
ATOM 660 C C . THR A 1 84 ? -5.110 13.878 -2.776 1.00 65.00 84 THR A C 1
ATOM 662 O O . THR A 1 84 ? -4.583 12.866 -3.231 1.00 65.00 84 THR A O 1
ATOM 665 N N . LYS A 1 85 ? -6.425 14.093 -2.936 1.00 50.53 85 LYS A N 1
ATOM 666 C CA . LYS A 1 85 ? -7.231 13.283 -3.865 1.00 50.53 85 LYS A CA 1
ATOM 667 C C . LYS A 1 85 ? -7.013 13.818 -5.289 1.00 50.53 85 LYS A C 1
ATOM 669 O O . LYS A 1 85 ? -7.391 14.966 -5.525 1.00 50.53 85 LYS A O 1
ATOM 674 N N . PRO A 1 86 ? -6.480 13.028 -6.238 1.00 43.94 86 PRO A N 1
ATOM 675 C CA . PRO A 1 86 ? -6.231 13.514 -7.590 1.00 43.94 86 PRO A CA 1
ATOM 676 C C . PRO A 1 86 ? -7.539 13.763 -8.354 1.00 43.94 86 PRO A C 1
ATOM 678 O O . PRO A 1 86 ? -8.437 12.918 -8.388 1.00 43.94 86 PRO A O 1
ATOM 681 N N . SER A 1 87 ? -7.626 14.910 -9.026 1.00 38.28 87 SER A N 1
ATOM 682 C CA . SER A 1 87 ? -8.681 15.244 -9.987 1.00 38.28 87 SER A CA 1
ATOM 683 C C . SER A 1 87 ? -8.345 14.666 -11.369 1.00 38.28 87 SER A C 1
ATOM 685 O O . SER A 1 87 ? -7.802 15.336 -12.245 1.00 38.28 87 SER A O 1
ATOM 687 N N . LEU A 1 88 ? -8.656 13.384 -11.572 1.00 39.81 88 LEU A N 1
ATOM 688 C CA . LEU A 1 88 ? -8.364 12.680 -12.824 1.00 39.81 88 LEU A CA 1
ATOM 689 C C . LEU A 1 88 ? -9.281 13.118 -13.981 1.00 39.81 88 LEU A C 1
ATOM 691 O O . LEU A 1 88 ? -10.412 12.651 -14.099 1.00 39.81 88 LEU A O 1
ATOM 695 N N . ASN A 1 89 ? -8.739 13.929 -14.891 1.00 32.16 89 ASN A N 1
ATOM 696 C CA . ASN A 1 89 ? -9.256 14.114 -16.249 1.00 32.16 89 ASN A CA 1
ATOM 697 C C . ASN A 1 89 ? -8.381 13.308 -17.223 1.00 32.16 89 ASN A C 1
ATOM 699 O O . ASN A 1 89 ? -7.215 13.644 -17.419 1.00 32.16 89 ASN A O 1
ATOM 703 N N . ALA A 1 90 ? -8.924 12.253 -17.838 1.00 33.97 90 ALA A N 1
ATOM 704 C CA . ALA A 1 90 ? -8.180 11.366 -18.739 1.00 33.97 90 ALA A CA 1
ATOM 705 C C . ALA A 1 90 ? -8.801 11.304 -20.147 1.00 33.97 90 ALA A C 1
ATOM 707 O O . ALA A 1 90 ? -10.019 11.236 -20.297 1.00 33.97 90 ALA A O 1
ATOM 708 N N . SER A 1 91 ? -7.953 11.264 -21.178 1.00 37.19 91 SER A N 1
ATOM 709 C CA . SER A 1 91 ? -8.321 11.042 -22.584 1.00 37.19 91 SER A CA 1
ATOM 710 C C . SER A 1 91 ? -7.424 9.955 -23.207 1.00 37.19 91 SER A C 1
ATOM 712 O O . SER A 1 91 ? -6.303 9.736 -22.750 1.00 37.19 91 SER A O 1
ATOM 714 N N . GLN A 1 92 ? -7.926 9.205 -24.200 1.00 32.25 92 GLN A N 1
ATOM 715 C CA . GLN A 1 92 ? -7.304 7.955 -24.683 1.00 32.25 92 GLN A CA 1
ATOM 716 C C . GLN A 1 92 ? -7.001 7.931 -26.195 1.00 32.25 92 GLN A C 1
ATOM 718 O O . GLN A 1 92 ? -7.722 8.511 -27.002 1.00 32.25 92 GLN A O 1
ATOM 723 N N . SER A 1 93 ? -5.967 7.165 -26.579 1.00 33.62 93 SER A N 1
ATOM 724 C CA . SER A 1 93 ? -5.682 6.690 -27.952 1.00 33.62 93 SER A CA 1
ATOM 725 C C . SER A 1 93 ? -4.957 5.310 -27.913 1.00 33.62 93 SER A C 1
ATOM 727 O O . SER A 1 93 ? -5.225 4.547 -26.994 1.00 33.62 93 SER A O 1
ATOM 729 N N . ASN A 1 94 ? -4.139 4.880 -28.893 1.00 34.69 94 ASN A N 1
ATOM 730 C CA . ASN A 1 94 ? -3.997 3.439 -29.250 1.00 34.69 94 ASN A CA 1
ATOM 731 C C . ASN A 1 94 ? -2.573 2.991 -29.764 1.00 34.69 94 ASN A C 1
ATOM 733 O O . ASN A 1 94 ? -1.987 3.720 -30.565 1.00 34.69 94 ASN A O 1
ATOM 737 N N . SER A 1 95 ? -1.958 1.800 -29.526 1.00 37.59 95 SER A N 1
ATOM 738 C CA . SER A 1 95 ? -2.321 0.505 -28.863 1.00 37.59 95 SER A CA 1
ATOM 739 C C . SER A 1 95 ? -1.428 -0.705 -29.344 1.00 37.59 95 SER A C 1
ATOM 741 O O . SER A 1 95 ? -0.493 -0.453 -30.102 1.00 37.59 95 SER A O 1
ATOM 743 N N . ASP A 1 96 ? -1.712 -1.983 -28.965 1.00 38.91 96 ASP A N 1
ATOM 744 C CA . ASP A 1 96 ? -1.140 -3.261 -29.517 1.00 38.91 96 ASP A CA 1
ATOM 745 C C . ASP A 1 96 ? -2.202 -4.366 -29.879 1.00 38.91 96 ASP A C 1
ATOM 747 O O . ASP A 1 96 ? -2.894 -4.185 -30.877 1.00 38.91 96 ASP A O 1
ATOM 751 N N . ARG A 1 97 ? -2.399 -5.499 -29.153 1.00 39.44 97 ARG A N 1
ATOM 752 C CA . ARG A 1 97 ? -3.413 -6.547 -29.491 1.00 39.44 97 ARG A CA 1
ATOM 753 C C . ARG A 1 97 ? -3.879 -7.451 -28.315 1.00 39.44 97 ARG A C 1
ATOM 755 O O . ARG A 1 97 ? -3.206 -7.496 -27.294 1.00 39.44 97 ARG A O 1
ATOM 762 N N . ALA A 1 98 ? -4.998 -8.208 -28.450 1.00 45.12 98 ALA A N 1
ATOM 763 C CA . ALA A 1 98 ? -5.525 -9.058 -27.349 1.00 45.12 98 ALA A CA 1
ATOM 764 C C . ALA A 1 98 ? -6.478 -10.234 -27.714 1.00 45.12 98 ALA A C 1
ATOM 766 O O . ALA A 1 98 ? -7.153 -10.224 -28.743 1.00 45.12 98 ALA A O 1
ATOM 767 N N . THR A 1 99 ? -6.567 -11.205 -26.793 1.00 42.19 99 THR A N 1
ATOM 768 C CA . THR A 1 99 ? -7.511 -12.347 -26.732 1.00 42.19 99 THR A CA 1
ATOM 769 C C . THR A 1 99 ? -7.993 -12.540 -25.291 1.00 42.19 99 THR A C 1
ATOM 771 O O . THR A 1 99 ? -7.170 -12.512 -24.377 1.00 42.19 99 THR A O 1
ATOM 774 N N . LEU A 1 100 ? -9.289 -12.799 -25.092 1.00 45.53 100 LEU A N 1
ATOM 775 C CA . LEU A 1 100 ? -9.901 -13.155 -23.804 1.00 45.53 100 LEU A CA 1
ATOM 776 C C . LEU A 1 100 ? -10.792 -14.395 -24.013 1.00 45.53 100 LEU A C 1
ATOM 778 O O . LEU A 1 100 ? -11.309 -14.593 -25.110 1.00 45.53 100 LEU A O 1
ATOM 782 N N . SER A 1 101 ? -10.925 -15.253 -22.993 1.00 56.66 101 SER A N 1
ATOM 783 C CA . SER A 1 101 ? -11.879 -16.388 -22.954 1.00 56.66 101 SER A CA 1
ATOM 784 C C . SER A 1 101 ? -11.895 -17.351 -24.164 1.00 56.66 101 SER A C 1
ATOM 786 O O . SER A 1 101 ? -12.889 -18.026 -24.403 1.00 56.66 101 SER A O 1
ATOM 788 N N . GLY A 1 102 ? -10.786 -17.470 -24.903 1.00 62.81 102 GLY A N 1
ATOM 789 C CA . GLY A 1 102 ? -10.651 -18.380 -26.053 1.00 62.81 102 GLY A CA 1
ATOM 790 C C . GLY A 1 102 ? -11.138 -17.816 -27.394 1.00 62.81 102 GLY A C 1
ATOM 791 O O . GLY A 1 102 ? -10.921 -18.445 -28.429 1.00 62.81 102 GLY A O 1
ATOM 792 N N . GLU A 1 103 ? -11.727 -16.621 -27.408 1.00 80.62 103 GLU A N 1
ATOM 793 C CA . GLU A 1 103 ? -12.172 -15.952 -28.631 1.00 80.62 103 GLU A CA 1
ATOM 794 C C . GLU A 1 103 ? -11.024 -15.188 -29.310 1.00 80.62 103 GLU A C 1
ATOM 796 O O . GLU A 1 103 ? -10.225 -14.502 -28.663 1.00 80.62 103 GLU A O 1
ATOM 801 N N . VAL A 1 104 ? -10.935 -15.296 -30.641 1.00 86.25 104 VAL A N 1
ATOM 802 C CA . VAL A 1 104 ? -9.855 -14.692 -31.439 1.00 86.25 104 VAL A CA 1
ATOM 803 C C . VAL A 1 104 ? -10.316 -13.391 -32.088 1.00 86.25 104 VAL A C 1
ATOM 805 O O . VAL A 1 104 ? -10.900 -13.385 -3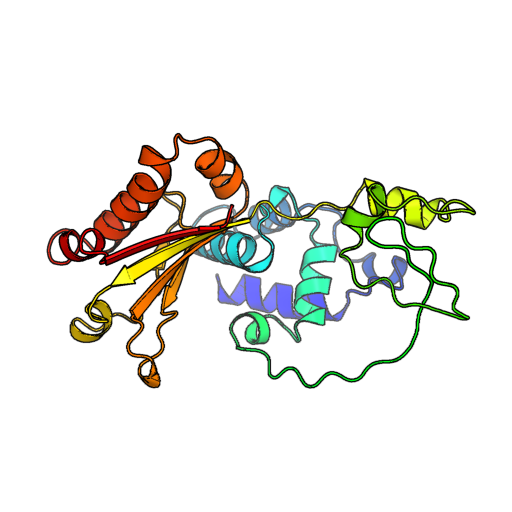3.173 1.00 86.25 104 VAL A O 1
ATOM 808 N N . PHE A 1 105 ? -9.966 -12.269 -31.464 1.00 88.50 105 PHE A N 1
ATOM 809 C CA . PHE A 1 105 ? -10.200 -10.940 -32.023 1.00 88.50 105 PHE A CA 1
ATOM 810 C C . PHE A 1 105 ? -9.073 -10.534 -32.983 1.00 88.50 105 PHE A C 1
ATOM 812 O O . PHE A 1 105 ? -7.884 -10.706 -32.704 1.00 88.50 105 PHE A O 1
ATOM 819 N N . ARG A 1 106 ? -9.444 -9.957 -34.132 1.00 91.00 106 ARG A N 1
ATOM 820 C CA . ARG A 1 106 ? -8.510 -9.325 -35.075 1.00 91.00 106 ARG A CA 1
ATOM 821 C C . ARG A 1 106 ? -8.736 -7.820 -35.066 1.00 91.00 106 ARG A C 1
ATOM 823 O O . ARG A 1 106 ? -9.852 -7.358 -35.266 1.00 91.00 106 ARG A O 1
ATOM 830 N N . ALA A 1 107 ? -7.663 -7.065 -34.875 1.00 90.06 107 ALA A N 1
ATOM 831 C CA . ALA A 1 107 ? -7.667 -5.611 -34.923 1.00 90.06 107 ALA A CA 1
ATOM 832 C C . ALA A 1 107 ? -6.410 -5.124 -35.645 1.00 90.06 107 ALA A C 1
ATOM 834 O O . ALA A 1 107 ? -5.405 -5.833 -35.681 1.00 90.06 107 ALA A O 1
ATOM 835 N N . ARG A 1 108 ? -6.445 -3.884 -36.152 1.00 91.88 108 ARG A N 1
ATOM 836 C CA . ARG A 1 108 ? -5.208 -3.161 -36.488 1.00 91.88 108 ARG A CA 1
ATOM 837 C C . ARG A 1 108 ? -4.383 -2.914 -35.213 1.00 91.88 108 ARG A C 1
ATOM 839 O O . ARG A 1 108 ? -3.174 -3.092 -35.278 1.00 91.88 108 ARG A O 1
ATOM 846 N N . LYS A 1 109 ? -5.060 -2.517 -34.108 1.00 90.12 109 LYS A N 1
ATOM 847 C CA . LYS A 1 109 ? -4.642 -2.480 -32.676 1.00 90.12 109 LYS A CA 1
ATOM 848 C C . LYS A 1 109 ? -5.717 -1.793 -31.777 1.00 90.12 109 LYS A C 1
ATOM 850 O O . LYS A 1 109 ? -6.441 -0.975 -32.337 1.00 90.12 109 LYS A O 1
ATOM 855 N N . VAL A 1 110 ? -5.924 -1.984 -30.449 1.00 90.56 110 VAL A N 1
ATOM 856 C CA . VAL A 1 110 ? -5.693 -3.139 -29.523 1.00 90.56 110 VAL A CA 1
ATOM 857 C C . VAL A 1 110 ? -4.950 -2.868 -28.171 1.00 90.56 110 VAL A C 1
ATOM 859 O O . VAL A 1 110 ? -3.963 -3.521 -27.893 1.00 90.56 110 VAL A O 1
ATOM 862 N N . LEU A 1 111 ? -5.285 -1.880 -27.331 1.00 90.12 111 LEU A N 1
ATOM 863 C CA . LEU A 1 111 ? -4.461 -1.445 -26.168 1.00 90.12 111 LEU A CA 1
ATOM 864 C C . LEU A 1 111 ? -4.213 -2.554 -25.105 1.00 90.12 111 LEU A C 1
ATOM 866 O O . LEU A 1 111 ? -5.180 -3.133 -24.622 1.00 90.12 111 LEU A O 1
ATOM 870 N N . ILE A 1 112 ? -2.963 -2.787 -24.660 1.00 90.75 112 ILE A N 1
ATOM 871 C CA . ILE A 1 112 ? -2.697 -3.575 -23.435 1.00 90.75 112 ILE A CA 1
ATOM 872 C C . ILE A 1 112 ? -2.665 -2.617 -22.239 1.00 90.75 112 ILE A C 1
ATOM 874 O O . ILE A 1 112 ? -1.709 -1.869 -22.060 1.00 90.75 112 ILE A O 1
ATOM 878 N N . SER A 1 113 ? -3.724 -2.638 -21.430 1.00 91.38 113 SER A N 1
ATOM 879 C CA . SER A 1 113 ? -3.897 -1.799 -20.233 1.00 91.38 113 SER A CA 1
ATOM 880 C C . SER A 1 113 ? -3.737 -2.574 -18.916 1.00 91.38 113 SER A C 1
ATOM 882 O O . SER A 1 113 ? -4.264 -2.165 -17.884 1.00 91.38 113 SER A O 1
ATOM 884 N N . ALA A 1 114 ? -3.045 -3.716 -18.946 1.00 90.88 114 ALA A N 1
ATOM 885 C CA . ALA A 1 114 ? -2.664 -4.458 -17.746 1.00 90.88 114 ALA A CA 1
ATOM 886 C C . ALA A 1 114 ? -1.363 -3.885 -17.141 1.00 90.88 114 ALA A C 1
ATOM 888 O O . ALA A 1 114 ? -0.513 -3.405 -17.895 1.00 90.88 114 ALA A O 1
ATOM 889 N N . PRO A 1 115 ? -1.145 -3.965 -15.815 1.00 91.56 115 PRO A N 1
ATOM 890 C CA . PRO A 1 115 ? 0.151 -3.654 -15.213 1.00 91.56 115 PRO A CA 1
ATOM 891 C C . PRO A 1 115 ? 1.288 -4.466 -15.849 1.00 91.56 115 PRO A C 1
ATOM 893 O O . PRO A 1 115 ? 1.162 -5.679 -16.019 1.00 91.56 115 PRO A O 1
ATOM 896 N N . THR A 1 116 ? 2.420 -3.816 -16.150 1.00 92.56 116 THR A N 1
ATOM 897 C CA . THR A 1 116 ? 3.553 -4.456 -16.851 1.00 92.56 116 THR A CA 1
ATOM 898 C C . THR A 1 116 ? 4.035 -5.776 -16.215 1.00 92.56 116 THR A C 1
ATOM 900 O O . THR A 1 116 ? 4.281 -6.707 -16.981 1.00 92.56 116 THR A O 1
ATOM 903 N N . PRO A 1 117 ? 4.115 -5.948 -14.874 1.00 93.19 117 PRO A N 1
ATOM 904 C CA . 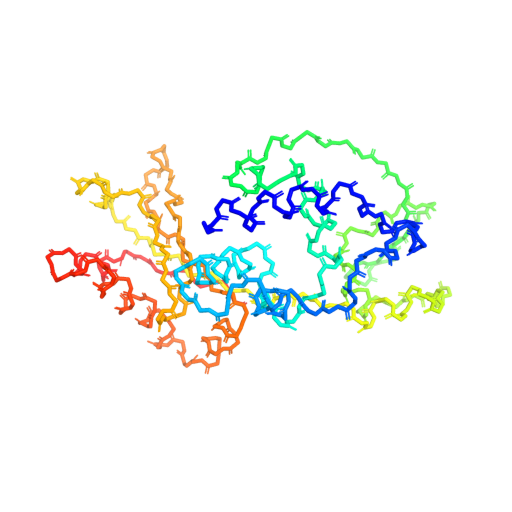PRO A 1 117 ? 4.477 -7.239 -14.280 1.00 93.19 117 PRO A CA 1
ATOM 905 C C . PRO A 1 117 ? 3.602 -8.410 -14.755 1.00 93.19 117 PRO A C 1
ATOM 907 O O . PRO A 1 117 ? 4.107 -9.518 -14.921 1.00 93.19 117 PRO A O 1
ATOM 910 N N . LEU A 1 118 ? 2.313 -8.173 -15.043 1.00 94.31 118 LEU A N 1
ATOM 911 C CA . LEU A 1 118 ? 1.374 -9.210 -15.492 1.00 94.31 118 LEU A CA 1
ATOM 912 C C . LEU A 1 118 ? 1.608 -9.662 -16.941 1.00 94.31 118 LEU A C 1
ATOM 914 O O . LEU A 1 118 ? 1.029 -10.663 -17.363 1.00 94.31 118 LEU A O 1
ATOM 918 N N . TYR A 1 119 ? 2.482 -8.991 -17.699 1.00 95.12 119 TYR A N 1
ATOM 919 C CA . TYR A 1 119 ? 2.821 -9.392 -19.069 1.00 95.12 119 TYR A CA 1
ATOM 920 C C . TYR A 1 119 ? 3.474 -10.784 -19.100 1.00 95.12 119 TYR A C 1
ATOM 922 O O . TYR A 1 119 ? 3.369 -11.470 -20.112 1.00 95.12 119 TYR A O 1
ATOM 930 N N . ARG A 1 120 ? 4.042 -11.258 -17.978 1.00 93.62 120 ARG A N 1
ATOM 931 C CA . ARG A 1 120 ? 4.525 -12.644 -17.808 1.00 93.62 120 ARG A CA 1
ATOM 932 C C . ARG A 1 120 ? 3.436 -13.717 -17.987 1.00 93.62 120 ARG A C 1
ATOM 934 O O . ARG A 1 120 ? 3.759 -14.876 -18.219 1.00 93.62 120 ARG A O 1
ATOM 941 N N . HIS A 1 121 ? 2.156 -13.340 -17.914 1.00 92.50 121 HIS A N 1
ATOM 942 C CA . HIS A 1 121 ? 1.008 -14.220 -18.168 1.00 92.50 121 HIS A CA 1
ATOM 943 C C . HIS A 1 121 ? 0.438 -14.089 -19.594 1.00 92.50 121 HIS A C 1
ATOM 945 O O . HIS A 1 121 ? -0.495 -14.808 -19.951 1.00 92.50 121 HIS A O 1
ATOM 951 N N . ILE A 1 122 ? 0.985 -13.193 -20.424 1.00 92.81 122 ILE A N 1
ATOM 952 C CA . ILE A 1 122 ? 0.557 -12.967 -21.809 1.00 92.81 122 ILE A CA 1
ATOM 953 C C . ILE A 1 122 ? 1.562 -13.639 -22.753 1.00 92.81 122 ILE A C 1
ATOM 955 O O . ILE A 1 122 ? 2.757 -13.351 -22.729 1.00 92.81 122 ILE A O 1
ATOM 959 N N . LYS A 1 123 ? 1.084 -14.526 -23.634 1.00 92.12 123 LYS A N 1
ATOM 960 C CA . LYS A 1 123 ? 1.933 -15.155 -24.655 1.00 92.12 123 LYS A CA 1
ATOM 961 C C . LYS A 1 123 ? 2.104 -14.229 -25.861 1.00 92.12 123 LYS A C 1
ATOM 963 O O . LYS A 1 123 ? 1.237 -14.172 -26.733 1.00 92.12 123 LYS A O 1
ATOM 968 N N . PHE A 1 124 ? 3.243 -13.549 -25.936 1.00 94.06 124 PHE A N 1
ATOM 969 C CA . PHE A 1 124 ? 3.621 -12.734 -27.091 1.00 94.06 124 PHE A CA 1
ATOM 970 C C . PHE A 1 124 ? 4.152 -13.600 -28.247 1.00 94.06 124 PHE A C 1
ATOM 972 O O . PHE A 1 124 ? 4.889 -14.565 -28.039 1.00 94.06 124 PHE A O 1
ATOM 979 N N . SER A 1 125 ? 3.751 -13.261 -29.474 1.00 93.06 125 SER A N 1
ATOM 980 C CA . SER A 1 125 ? 4.287 -13.822 -30.720 1.00 93.06 125 SER A CA 1
ATOM 981 C C . SER A 1 125 ? 4.285 -12.719 -31.795 1.00 93.06 125 SER A C 1
ATOM 983 O O . SER A 1 125 ? 3.189 -12.282 -32.170 1.00 93.06 125 SER A O 1
ATOM 985 N N . PRO A 1 126 ? 5.455 -12.235 -32.265 1.00 94.44 126 PRO A N 1
ATOM 986 C CA . PRO A 1 126 ? 6.806 -12.594 -31.804 1.00 94.44 126 PRO A CA 1
ATOM 987 C C . PRO A 1 126 ? 7.028 -12.288 -30.305 1.00 94.44 126 PRO A C 1
ATOM 989 O O . PRO A 1 126 ? 6.226 -11.562 -29.713 1.00 94.44 126 PRO A O 1
ATOM 992 N N . PRO A 1 127 ? 8.071 -12.855 -29.666 1.00 94.69 127 PRO A N 1
ATOM 993 C CA . PRO A 1 127 ? 8.416 -12.546 -28.278 1.00 94.69 127 PRO A CA 1
ATOM 994 C C . PRO A 1 127 ? 8.643 -11.047 -28.041 1.00 94.69 127 PRO A C 1
ATOM 996 O O . PRO A 1 127 ? 8.946 -10.300 -28.973 1.00 94.69 127 PRO A O 1
ATOM 999 N N . LEU A 1 128 ? 8.536 -10.616 -26.781 1.00 95.50 128 LEU A N 1
ATOM 1000 C CA . LEU A 1 128 ? 8.931 -9.262 -26.391 1.00 95.50 128 LEU A CA 1
ATOM 1001 C C . LEU A 1 128 ? 10.429 -9.026 -26.678 1.00 95.50 128 LEU A C 1
ATOM 1003 O O . LEU A 1 128 ? 11.220 -9.959 -26.510 1.00 95.50 128 LEU A O 1
ATOM 1007 N N . PRO A 1 129 ? 10.826 -7.791 -27.042 1.00 96.12 129 PRO A N 1
ATOM 1008 C CA . PRO A 1 129 ? 12.222 -7.355 -27.026 1.00 96.12 129 PRO A CA 1
ATOM 1009 C C . PRO A 1 129 ? 12.920 -7.670 -25.692 1.00 96.12 129 PRO A C 1
ATOM 1011 O O . PRO A 1 129 ? 12.272 -7.677 -24.642 1.00 96.12 129 PRO A O 1
ATOM 1014 N N . THR A 1 130 ? 14.225 -7.953 -25.737 1.00 96.19 130 THR A N 1
ATOM 1015 C CA . THR A 1 130 ? 15.008 -8.441 -24.586 1.00 96.19 130 THR A CA 1
ATOM 1016 C C . THR A 1 130 ? 14.942 -7.496 -23.387 1.00 96.19 130 THR A C 1
ATOM 1018 O O . THR A 1 130 ? 14.583 -7.926 -22.296 1.00 96.19 130 THR A O 1
ATOM 1021 N N . ASP A 1 131 ? 15.173 -6.206 -23.616 1.00 94.12 131 ASP A N 1
ATOM 1022 C CA . ASP A 1 131 ? 15.053 -5.124 -22.633 1.00 94.12 131 ASP A CA 1
ATOM 1023 C C . ASP A 1 131 ? 13.660 -5.087 -21.980 1.00 94.12 131 ASP A C 1
ATOM 1025 O O . ASP A 1 131 ? 13.515 -5.009 -20.756 1.00 94.12 131 ASP A O 1
ATOM 1029 N N . LYS A 1 132 ? 12.598 -5.224 -22.785 1.00 94.19 132 LYS A N 1
ATOM 1030 C CA . LYS A 1 132 ? 11.227 -5.251 -22.270 1.00 94.19 132 LYS A CA 1
ATOM 1031 C C . LYS A 1 132 ? 10.929 -6.532 -21.489 1.00 94.19 132 LYS A C 1
ATOM 1033 O O . LYS A 1 132 ? 10.153 -6.470 -20.534 1.00 94.19 132 LYS A O 1
ATOM 1038 N N . LYS A 1 133 ? 11.521 -7.668 -21.868 1.00 94.81 133 LYS A N 1
ATOM 1039 C CA . LYS A 1 133 ? 11.405 -8.943 -21.146 1.00 94.81 133 LYS A CA 1
ATOM 1040 C C . LYS A 1 133 ? 12.095 -8.863 -19.783 1.00 94.81 133 LYS A C 1
ATOM 1042 O O . LYS A 1 133 ? 11.457 -9.165 -18.780 1.00 94.81 133 LYS A O 1
ATOM 1047 N N . GLU A 1 134 ? 13.337 -8.387 -19.741 1.00 94.81 134 GLU A N 1
ATOM 1048 C CA . GLU A 1 134 ? 14.110 -8.174 -18.508 1.00 94.81 134 GLU A CA 1
ATOM 1049 C C . GLU A 1 134 ? 13.381 -7.225 -17.547 1.00 94.81 134 GLU A C 1
ATOM 1051 O O . GLU A 1 134 ? 13.246 -7.518 -16.357 1.00 94.81 134 GLU A O 1
ATOM 1056 N N . TYR A 1 135 ? 12.800 -6.136 -18.062 1.00 92.88 135 TYR A N 1
ATOM 1057 C CA . TYR A 1 135 ? 11.940 -5.258 -17.268 1.00 92.88 135 TYR A CA 1
ATOM 1058 C C . TYR A 1 135 ? 10.707 -5.994 -16.712 1.00 92.88 135 TYR A C 1
ATOM 1060 O O . TYR A 1 135 ? 10.442 -5.932 -15.516 1.00 92.88 135 TYR A O 1
ATOM 1068 N N . VAL A 1 136 ? 9.960 -6.734 -17.545 1.00 95.06 136 VAL A N 1
ATOM 1069 C CA . VAL A 1 136 ? 8.767 -7.503 -17.118 1.00 95.06 136 VAL A CA 1
ATOM 1070 C C . VAL A 1 136 ? 9.090 -8.548 -16.043 1.00 95.06 136 VAL A C 1
ATOM 1072 O O . VAL A 1 136 ? 8.234 -8.825 -15.199 1.00 95.06 136 VAL A O 1
ATOM 1075 N N . GLU A 1 137 ? 10.290 -9.128 -16.070 1.00 93.00 137 GLU A N 1
ATOM 1076 C CA . GLU A 1 137 ? 10.756 -10.152 -15.127 1.00 93.00 137 GLU A CA 1
ATOM 1077 C C . GLU A 1 137 ? 11.323 -9.545 -13.826 1.00 93.00 137 GLU A C 1
ATOM 1079 O O . GLU A 1 137 ? 11.133 -10.131 -12.760 1.00 93.00 137 GLU A O 1
ATOM 1084 N N . SER A 1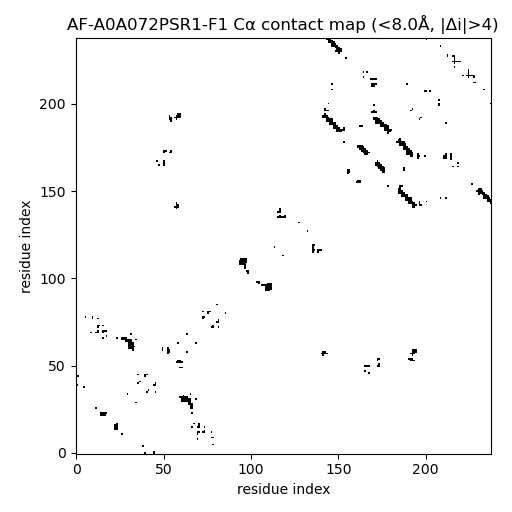 138 ? 11.930 -8.353 -13.878 1.00 91.56 138 SER A N 1
ATOM 1085 C CA . SER A 1 138 ? 12.491 -7.652 -12.708 1.00 91.56 138 SER A CA 1
ATOM 1086 C C . SER A 1 138 ? 11.460 -6.859 -11.893 1.00 91.56 138 SER A C 1
ATOM 1088 O O . SER A 1 138 ? 11.555 -6.834 -10.663 1.00 91.56 138 SER A O 1
ATOM 1090 N N . VAL A 1 139 ? 10.443 -6.250 -12.521 1.00 90.62 139 VAL A N 1
ATOM 1091 C CA . VAL A 1 139 ? 9.430 -5.475 -11.778 1.00 90.62 139 VAL A CA 1
ATOM 1092 C C . VAL A 1 139 ? 8.375 -6.348 -11.096 1.00 90.62 139 VAL A C 1
ATOM 1094 O O . VAL A 1 139 ? 7.896 -7.347 -11.637 1.00 90.62 139 VAL A O 1
ATOM 1097 N N . HIS A 1 140 ? 7.972 -5.931 -9.896 1.00 90.38 140 HIS A N 1
ATOM 1098 C CA . HIS A 1 140 ? 7.023 -6.632 -9.034 1.00 90.38 140 HIS A CA 1
ATOM 1099 C C . HIS A 1 140 ? 5.976 -5.654 -8.482 1.00 90.38 140 HIS A C 1
ATOM 1101 O O . HIS A 1 140 ? 6.242 -4.463 -8.345 1.00 90.38 140 HIS A O 1
ATOM 1107 N N . LEU A 1 141 ? 4.773 -6.153 -8.185 1.00 91.06 141 LEU A N 1
ATOM 1108 C CA . LEU A 1 141 ? 3.749 -5.385 -7.471 1.00 91.06 141 LEU A CA 1
ATOM 1109 C C . LEU A 1 141 ? 3.960 -5.545 -5.962 1.00 91.06 141 LEU A C 1
ATOM 1111 O O . LEU A 1 141 ? 4.236 -6.654 -5.496 1.00 91.06 141 LEU A O 1
ATOM 1115 N N . GLY A 1 142 ? 3.815 -4.455 -5.209 1.00 90.12 142 GLY A N 1
ATOM 1116 C CA . GLY A 1 142 ? 3.890 -4.491 -3.753 1.00 90.12 142 GLY A CA 1
ATOM 1117 C C . GLY A 1 142 ? 2.760 -5.331 -3.147 1.00 90.12 142 GLY A C 1
ATOM 1118 O O . GLY A 1 142 ? 1.612 -5.194 -3.577 1.00 90.12 142 GLY A O 1
ATOM 1119 N N . PRO A 1 143 ? 3.042 -6.214 -2.170 1.00 91.94 143 PRO A N 1
ATOM 1120 C CA . PRO A 1 143 ? 1.997 -6.939 -1.460 1.00 91.94 143 PRO A CA 1
ATOM 1121 C C . PRO A 1 143 ? 1.146 -5.959 -0.647 1.00 91.94 143 PRO A C 1
ATOM 1123 O O . PRO A 1 143 ? 1.632 -5.302 0.274 1.00 91.94 143 PRO A O 1
ATOM 1126 N N . PHE A 1 144 ? -0.137 -5.879 -0.982 1.00 92.69 144 PHE A N 1
ATOM 1127 C CA . PHE A 1 144 ? -1.068 -4.942 -0.371 1.00 92.69 144 PHE A CA 1
ATOM 1128 C C . PHE A 1 144 ? -2.409 -5.624 -0.116 1.00 92.69 144 PHE A C 1
ATOM 1130 O O . PHE A 1 144 ? -2.999 -6.208 -1.022 1.00 92.69 144 PHE A O 1
ATOM 1137 N N . CYS A 1 145 ? -2.891 -5.534 1.118 1.00 93.69 145 CYS A N 1
ATOM 1138 C CA . CYS A 1 145 ? -4.189 -6.044 1.532 1.00 93.69 145 CYS A CA 1
ATOM 1139 C C . CYS A 1 145 ? -5.016 -4.914 2.151 1.00 93.69 145 CYS A C 1
ATOM 1141 O O . CYS A 1 145 ? -4.490 -3.951 2.715 1.00 93.69 145 CYS A O 1
ATOM 1143 N N . LYS A 1 146 ? -6.338 -5.054 2.089 1.00 93.56 146 LYS A N 1
ATOM 1144 C CA . LYS A 1 146 ? -7.289 -4.122 2.686 1.00 93.56 146 LYS A CA 1
ATOM 1145 C C . LYS A 1 146 ? -8.276 -4.874 3.568 1.00 93.56 146 LYS A C 1
ATOM 1147 O O . LYS A 1 146 ? -8.864 -5.865 3.147 1.00 93.56 146 LYS A O 1
ATOM 1152 N N . CYS A 1 147 ? -8.494 -4.367 4.774 1.00 95.19 147 CYS A N 1
ATOM 1153 C CA . CYS A 1 147 ? -9.565 -4.815 5.658 1.00 95.19 147 CYS A CA 1
ATOM 1154 C C . CYS A 1 147 ? -10.530 -3.643 5.859 1.00 95.19 147 CYS A C 1
ATOM 1156 O O . CYS A 1 147 ? -10.102 -2.549 6.212 1.00 95.19 147 CYS A O 1
ATOM 1158 N N . ILE A 1 148 ? -11.818 -3.826 5.582 1.00 96.44 148 ILE A N 1
ATOM 1159 C CA . ILE A 1 148 ? -12.832 -2.773 5.704 1.00 96.44 148 ILE A CA 1
ATOM 1160 C C . ILE A 1 148 ? -13.763 -3.139 6.851 1.00 96.44 148 ILE A C 1
ATOM 1162 O O . ILE A 1 148 ? -14.456 -4.154 6.789 1.00 96.44 148 ILE A O 1
ATOM 1166 N N . LEU A 1 149 ? -13.777 -2.303 7.885 1.00 97.19 149 LEU A N 1
ATOM 1167 C CA . LEU A 1 149 ? -14.637 -2.429 9.056 1.00 97.19 149 LEU A CA 1
ATOM 1168 C C . LEU A 1 149 ? -15.886 -1.566 8.834 1.00 97.19 149 LEU A C 1
ATOM 1170 O O . LEU A 1 149 ? -15.769 -0.343 8.763 1.00 97.19 149 LEU A O 1
ATOM 1174 N N . LEU A 1 150 ? -17.061 -2.184 8.687 1.00 97.56 150 LEU A N 1
ATOM 1175 C CA . LEU A 1 150 ? -18.333 -1.477 8.503 1.00 97.56 150 LEU A CA 1
ATOM 1176 C C . LEU A 1 150 ? -19.063 -1.344 9.839 1.00 97.56 150 LEU A C 1
ATOM 1178 O O . LEU A 1 150 ? -19.127 -2.306 10.603 1.00 97.56 150 LEU A O 1
ATOM 1182 N N . TYR A 1 151 ? -19.687 -0.194 10.077 1.00 98.06 151 TYR A N 1
ATOM 1183 C CA . TYR A 1 151 ? -20.397 0.145 11.311 1.00 98.06 151 TYR A CA 1
ATOM 1184 C C . TYR A 1 151 ? -21.805 0.679 11.020 1.00 98.06 151 TYR A C 1
ATOM 1186 O O . TYR A 1 151 ? -22.082 1.202 9.943 1.00 98.06 151 TYR A O 1
ATOM 1194 N N . SER A 1 152 ? -22.697 0.585 12.007 1.00 97.31 152 SER A N 1
ATOM 1195 C CA . SER A 1 152 ? -24.061 1.138 11.937 1.00 97.31 152 SER A CA 1
ATOM 1196 C C . SER A 1 152 ? -24.106 2.671 12.011 1.00 97.31 152 SER A C 1
ATOM 1198 O O . SER A 1 152 ? -25.087 3.282 11.591 1.00 97.31 152 SER A O 1
ATOM 1200 N N . SER A 1 153 ? -23.055 3.300 12.542 1.00 96.56 153 SER A N 1
ATOM 1201 C CA . SER A 1 153 ? -22.892 4.754 12.634 1.00 96.56 153 SER A CA 1
ATOM 1202 C C . SER A 1 153 ? -21.401 5.134 12.639 1.00 96.56 153 SER A C 1
ATOM 1204 O O . SER A 1 153 ? -20.570 4.307 13.030 1.00 96.56 153 SER A O 1
ATOM 1206 N N . PRO A 1 154 ? -21.028 6.367 12.242 1.00 97.06 154 PRO A N 1
ATOM 1207 C CA . PRO A 1 154 ? -19.639 6.815 12.207 1.00 97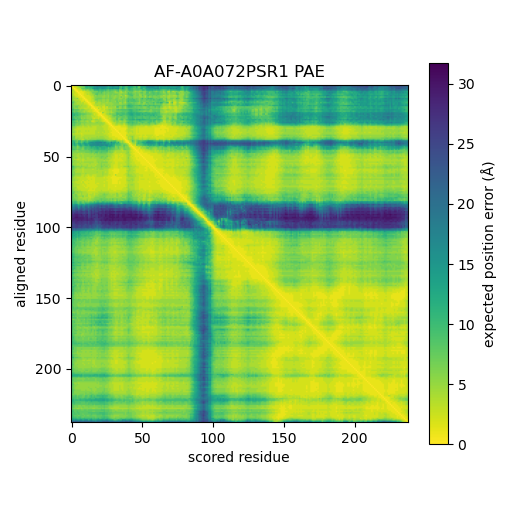.06 154 PRO A CA 1
ATOM 1208 C C . PRO A 1 154 ? -19.208 7.315 13.594 1.00 97.06 154 PRO A C 1
ATOM 1210 O O . PRO A 1 154 ? -18.922 8.498 13.792 1.00 97.06 154 PRO A O 1
ATOM 1213 N N . TRP A 1 155 ? -19.219 6.420 14.584 1.00 96.56 155 TRP A N 1
ATOM 1214 C CA . TRP A 1 155 ? -19.024 6.745 16.004 1.00 96.56 155 TRP A CA 1
ATOM 1215 C C . TRP A 1 155 ? -17.709 7.483 16.290 1.00 96.56 155 TRP A C 1
ATOM 1217 O O . TRP A 1 155 ? -17.656 8.299 17.206 1.00 96.56 155 TRP A O 1
ATOM 1227 N N . TRP A 1 156 ? -16.667 7.261 15.482 1.00 96.81 156 TRP A N 1
ATOM 1228 C CA . TRP A 1 156 ? -15.377 7.947 15.599 1.00 96.81 156 TRP A CA 1
ATOM 1229 C C . TRP A 1 156 ? -15.516 9.464 15.419 1.00 96.81 156 TRP A C 1
ATOM 1231 O O . TRP A 1 156 ? -14.903 10.226 16.162 1.00 96.81 156 TRP A O 1
ATOM 1241 N N . ARG A 1 157 ? -16.400 9.916 14.518 1.00 95.94 157 ARG A N 1
ATOM 1242 C CA . ARG A 1 157 ? -16.673 11.346 14.299 1.00 95.94 157 ARG A CA 1
ATOM 1243 C C . ARG A 1 157 ? -17.345 11.996 15.508 1.00 95.94 157 ARG A C 1
ATOM 1245 O O . ARG A 1 157 ? -17.083 13.157 15.801 1.00 95.94 157 ARG A O 1
ATOM 1252 N N . GLN A 1 158 ? -18.187 11.246 16.223 1.00 94.00 158 GLN A N 1
ATOM 1253 C CA . GLN A 1 158 ? -18.904 11.728 17.412 1.00 94.00 158 GLN A CA 1
ATOM 1254 C C . GLN A 1 158 ? -17.956 12.004 18.589 1.00 94.00 158 GLN A C 1
ATOM 1256 O O . GLN A 1 158 ? -18.269 12.833 19.438 1.00 94.00 158 GLN A O 1
ATOM 1261 N N . VAL A 1 159 ? -16.797 11.338 18.618 1.00 93.62 159 VAL A N 1
ATOM 1262 C CA . VAL A 1 159 ? -15.734 11.526 19.622 1.00 93.62 159 VAL A CA 1
ATOM 1263 C C . VAL A 1 159 ? -14.550 12.351 19.090 1.00 93.62 159 VAL A C 1
ATOM 1265 O O . VAL A 1 159 ? -13.482 12.366 19.690 1.00 93.62 159 VAL A O 1
ATOM 1268 N N . GLY A 1 160 ? -14.731 13.057 17.966 1.00 94.25 160 GLY A N 1
ATOM 1269 C CA . GLY A 1 160 ? -13.742 13.992 17.414 1.00 94.25 160 GLY A CA 1
ATOM 1270 C C . GLY A 1 160 ? -12.653 13.381 16.522 1.00 94.25 160 GLY A C 1
ATOM 1271 O O . GLY A 1 160 ? -11.772 14.108 16.069 1.00 94.25 160 GLY A O 1
ATOM 1272 N N . PHE A 1 161 ? -12.698 12.080 16.221 1.00 95.12 161 PHE A N 1
ATOM 1273 C CA . PHE A 1 161 ? -11.737 11.427 15.326 1.00 95.12 161 PHE A CA 1
ATOM 1274 C C . PHE A 1 161 ? -12.168 11.478 13.850 1.00 95.12 161 PHE A C 1
ATOM 1276 O O . PHE A 1 161 ? -13.349 11.420 13.509 1.00 95.12 161 PHE A O 1
ATOM 1283 N N . ASN A 1 162 ? -11.186 11.489 12.945 1.00 93.00 162 ASN A N 1
ATOM 1284 C CA . ASN A 1 162 ? -11.386 11.521 11.488 1.00 93.00 162 ASN A CA 1
ATOM 1285 C C . ASN A 1 162 ? -11.321 10.131 10.807 1.00 93.00 162 ASN A C 1
ATOM 1287 O O . ASN A 1 162 ? -11.235 10.053 9.582 1.00 93.00 162 ASN A O 1
ATOM 1291 N N . GLY A 1 163 ? -11.294 9.040 11.584 1.00 91.38 163 GLY A N 1
ATOM 1292 C CA . GLY A 1 163 ? -11.203 7.657 11.086 1.00 91.38 163 GLY A CA 1
ATOM 1293 C C . GLY A 1 163 ? -9.855 7.266 10.457 1.00 91.38 163 GLY A C 1
ATOM 1294 O O . GLY A 1 163 ? -9.769 6.218 9.809 1.00 91.38 163 GLY A O 1
ATOM 1295 N N . SER A 1 164 ? -8.817 8.092 10.623 1.00 90.50 164 SER A N 1
ATOM 1296 C CA . SER A 1 164 ? -7.462 7.824 10.130 1.00 90.50 164 SER A CA 1
ATOM 1297 C C . SER A 1 164 ? -6.507 7.506 11.281 1.00 90.50 164 SER A C 1
ATOM 1299 O O . SER A 1 164 ? -6.339 8.312 12.193 1.00 90.50 164 SER A O 1
ATOM 1301 N N . PHE A 1 165 ? -5.860 6.346 11.212 1.00 87.19 165 PHE A N 1
ATOM 1302 C CA . PHE A 1 165 ? -4.838 5.883 12.148 1.00 87.19 165 PHE A CA 1
ATOM 1303 C C . PHE A 1 165 ? -3.516 5.696 11.400 1.00 87.19 165 PHE A C 1
ATOM 1305 O O . PHE A 1 165 ? -3.521 5.276 10.243 1.00 87.19 165 PHE A O 1
ATOM 1312 N N . ILE A 1 166 ? -2.398 5.990 12.066 1.00 88.00 166 ILE A N 1
ATOM 1313 C CA . ILE A 1 166 ? -1.044 5.663 11.606 1.00 88.00 166 ILE A CA 1
ATOM 1314 C C . ILE A 1 166 ? -0.366 4.926 12.753 1.00 88.00 166 ILE A C 1
ATOM 1316 O O . ILE A 1 166 ? -0.162 5.503 13.820 1.00 88.00 166 ILE A O 1
ATOM 1320 N N . ASP A 1 167 ? -0.043 3.656 12.546 1.00 87.19 167 ASP A N 1
ATOM 1321 C CA . ASP A 1 167 ? 0.566 2.799 13.560 1.00 87.19 167 ASP A CA 1
ATOM 1322 C C . ASP A 1 167 ? 1.406 1.714 12.874 1.00 87.19 167 ASP A C 1
ATOM 1324 O O . ASP A 1 167 ? 1.011 1.148 11.865 1.00 87.19 167 ASP A O 1
ATOM 1328 N N . LEU A 1 168 ? 2.594 1.436 13.405 1.00 84.50 168 LEU A N 1
ATOM 1329 C CA . LEU A 1 168 ? 3.535 0.449 12.860 1.00 84.50 168 LEU A CA 1
ATOM 1330 C C . LEU A 1 168 ? 3.734 -0.760 13.783 1.00 84.50 168 LEU A C 1
ATOM 1332 O O . LEU A 1 168 ? 4.560 -1.631 13.489 1.00 84.50 168 LEU A O 1
ATOM 1336 N N . SER A 1 169 ? 3.000 -0.808 14.899 1.00 87.62 169 SER A N 1
ATOM 1337 C CA . SER A 1 169 ? 3.047 -1.899 15.874 1.00 87.62 169 SER A CA 1
ATOM 1338 C C . SER A 1 169 ? 2.357 -3.178 15.380 1.00 87.62 169 SER A C 1
ATOM 1340 O O . SER A 1 169 ? 2.723 -4.276 15.805 1.00 87.62 169 SER A O 1
ATOM 1342 N N . GLY A 1 170 ? 1.398 -3.056 14.454 1.00 90.31 170 GLY A N 1
ATOM 1343 C CA . GLY A 1 170 ? 0.588 -4.156 13.933 1.00 90.31 170 GLY A CA 1
ATOM 1344 C C . GLY A 1 170 ? 0.440 -4.149 12.404 1.00 90.31 170 GLY A C 1
ATOM 1345 O O . GLY A 1 170 ? 1.224 -3.506 11.707 1.00 90.31 170 GLY A O 1
ATOM 1346 N N . PRO A 1 171 ? -0.512 -4.928 11.852 1.00 93.31 171 PRO A N 1
ATOM 1347 C CA . PRO A 1 171 ? -0.683 -5.068 10.406 1.00 93.31 171 PRO A CA 1
ATOM 1348 C C . PRO A 1 171 ? -1.230 -3.816 9.702 1.00 93.31 171 PRO A C 1
ATOM 1350 O O . PRO A 1 171 ? -0.906 -3.595 8.538 1.00 93.31 171 PRO A O 1
ATOM 1353 N N . VAL A 1 172 ? -2.077 -3.025 10.363 1.00 94.38 172 VAL A N 1
ATOM 1354 C CA . VAL A 1 172 ? -2.665 -1.809 9.791 1.00 94.38 172 VAL A CA 1
ATOM 1355 C C . VAL A 1 172 ? -1.664 -0.680 9.907 1.00 94.38 172 VAL A C 1
ATOM 1357 O O . VAL A 1 172 ? -1.410 -0.197 11.005 1.00 94.38 172 VAL A O 1
ATOM 1360 N N . VAL A 1 173 ? -1.134 -0.261 8.764 1.00 90.06 173 VAL A N 1
ATOM 1361 C CA . VAL A 1 173 ? -0.137 0.808 8.676 1.00 90.06 173 VAL A CA 1
ATOM 1362 C C . VAL A 1 173 ? -0.803 2.179 8.554 1.00 90.06 173 VAL A C 1
ATOM 1364 O O . VAL A 1 173 ? -0.356 3.154 9.160 1.00 90.06 173 VAL A O 1
ATOM 1367 N N . PHE A 1 174 ? -1.904 2.234 7.801 1.00 91.00 174 PHE A N 1
ATOM 1368 C CA . PHE A 1 174 ? -2.727 3.424 7.611 1.00 91.00 174 PHE A CA 1
ATOM 1369 C C . PHE A 1 174 ? -4.217 3.047 7.658 1.00 91.00 174 PHE A C 1
ATOM 1371 O O . PHE A 1 174 ? -4.598 1.941 7.263 1.00 91.00 174 PHE A O 1
ATOM 1378 N N . SER A 1 175 ? -5.097 3.956 8.085 1.00 93.19 175 SER A N 1
ATOM 1379 C CA . SER A 1 175 ? -6.540 3.829 7.828 1.00 93.19 175 SER A CA 1
ATOM 1380 C C . SER A 1 175 ? -7.173 5.099 7.267 1.00 93.19 175 SER A C 1
ATOM 1382 O O . SER A 1 175 ? -6.647 6.197 7.418 1.00 93.19 175 SER A O 1
ATOM 1384 N N . ARG A 1 176 ? -8.338 4.963 6.628 1.00 92.50 176 ARG A N 1
ATOM 1385 C CA . ARG A 1 176 ? -9.151 6.088 6.143 1.00 92.50 176 ARG A CA 1
ATOM 1386 C C . ARG A 1 176 ? -10.615 5.882 6.508 1.00 92.50 176 ARG A C 1
ATOM 1388 O O . ARG A 1 176 ? -11.135 4.776 6.345 1.00 92.50 176 ARG A O 1
ATOM 1395 N N . ASP A 1 177 ? -11.302 6.960 6.873 1.00 94.75 177 ASP A N 1
ATOM 1396 C CA . ASP A 1 177 ? -12.763 7.015 6.787 1.00 94.75 177 ASP A CA 1
ATOM 1397 C C . ASP A 1 177 ? -13.169 6.887 5.306 1.00 94.75 177 ASP A C 1
ATOM 1399 O O . ASP A 1 177 ? -12.814 7.717 4.465 1.00 94.75 177 ASP A O 1
ATOM 1403 N N . GLY A 1 178 ? -13.850 5.788 4.985 1.00 92.31 178 GLY A N 1
ATOM 1404 C CA . GLY A 1 178 ? -14.353 5.452 3.654 1.00 92.31 178 GLY A CA 1
ATOM 1405 C C . GLY A 1 178 ? -15.875 5.542 3.558 1.00 92.31 178 GLY A C 1
ATOM 1406 O O . GLY A 1 178 ? -16.461 4.881 2.704 1.00 92.31 178 GLY A O 1
ATOM 1407 N N . SER A 1 179 ? -16.517 6.284 4.461 1.00 94.75 179 SER A N 1
ATOM 1408 C CA . SER A 1 179 ? -17.974 6.328 4.573 1.00 94.75 179 SER A CA 1
ATOM 1409 C C . SER A 1 179 ? -18.643 7.165 3.481 1.00 94.75 179 SER A C 1
ATOM 1411 O O . SER A 1 179 ? -18.095 8.164 3.014 1.00 94.75 179 SER A O 1
ATOM 1413 N N . SER A 1 180 ? -19.888 6.814 3.162 1.00 94.38 180 SER A N 1
ATOM 1414 C CA . SER A 1 180 ? -20.815 7.635 2.385 1.00 94.38 180 SER A CA 1
ATOM 1415 C C . SER A 1 180 ? -22.030 7.979 3.241 1.00 94.38 180 SER A C 1
ATOM 1417 O O . SER A 1 180 ? -22.872 7.123 3.517 1.00 94.38 180 SER A O 1
ATOM 1419 N N . ASP A 1 181 ? -22.144 9.248 3.643 1.00 94.31 181 ASP A N 1
ATOM 1420 C CA . ASP A 1 181 ? -23.286 9.735 4.429 1.00 94.31 181 ASP A CA 1
ATOM 1421 C C . ASP A 1 181 ? -24.595 9.682 3.624 1.00 94.31 181 ASP A C 1
ATOM 1423 O O . ASP A 1 181 ? -25.659 9.413 4.180 1.00 94.31 181 ASP A O 1
ATOM 1427 N N . LYS A 1 182 ? -24.503 9.870 2.298 1.00 95.75 182 LYS A N 1
ATOM 1428 C CA . LYS A 1 182 ? -25.620 9.743 1.350 1.00 95.75 182 LYS A CA 1
ATOM 1429 C C . LYS A 1 182 ? -26.207 8.331 1.361 1.00 95.75 182 LYS A C 1
ATOM 1431 O O . LYS A 1 182 ? -27.424 8.174 1.409 1.00 95.75 182 LYS A O 1
ATOM 1436 N N . ASP A 1 183 ? -25.337 7.325 1.322 1.00 95.19 183 ASP A N 1
ATOM 1437 C CA . ASP A 1 183 ? -25.736 5.918 1.224 1.00 95.19 183 ASP A CA 1
ATOM 1438 C C . ASP A 1 183 ? -25.896 5.264 2.613 1.00 95.19 183 ASP A C 1
ATOM 1440 O O . ASP A 1 183 ? -26.240 4.089 2.707 1.00 95.19 183 ASP A O 1
ATOM 1444 N N . LYS A 1 184 ? -25.666 6.030 3.696 1.00 95.19 184 LYS A N 1
ATOM 1445 C CA . LYS A 1 184 ? -25.651 5.586 5.105 1.00 95.19 184 LYS A CA 1
ATOM 1446 C C . LYS A 1 184 ? -24.691 4.418 5.371 1.00 95.19 184 LYS A C 1
ATOM 1448 O O . LYS A 1 184 ? -24.940 3.574 6.228 1.00 95.19 184 LYS A O 1
ATOM 1453 N N . MET A 1 185 ? -23.583 4.388 4.635 1.00 95.44 185 MET A N 1
ATOM 1454 C CA . MET A 1 185 ? -22.547 3.364 4.736 1.00 95.44 185 MET A CA 1
ATOM 1455 C C . MET A 1 185 ? -21.364 3.930 5.511 1.00 95.44 185 MET A C 1
ATOM 1457 O O . MET A 1 185 ? -20.655 4.785 4.985 1.00 95.44 185 MET A O 1
ATOM 1461 N N . TYR A 1 186 ? -21.133 3.458 6.737 1.00 97.88 186 TYR A N 1
ATOM 1462 C CA . TYR A 1 186 ? -20.047 3.946 7.591 1.00 97.88 186 TYR A CA 1
ATOM 1463 C C . TYR A 1 186 ? -18.928 2.917 7.669 1.00 97.88 186 TYR A C 1
ATOM 1465 O O . TYR A 1 186 ? -19.157 1.785 8.094 1.00 97.88 186 TYR A O 1
ATOM 1473 N N . ALA A 1 187 ? -17.724 3.287 7.232 1.00 97.06 187 ALA A N 1
ATOM 1474 C CA . ALA A 1 187 ? -16.634 2.336 7.059 1.00 97.06 187 ALA A CA 1
ATOM 1475 C C . ALA A 1 187 ? -15.262 2.927 7.395 1.00 97.06 187 ALA A C 1
ATOM 1477 O O . ALA A 1 187 ? -14.911 4.010 6.926 1.00 97.06 187 ALA A O 1
ATOM 1478 N N . ILE A 1 188 ? -14.449 2.154 8.115 1.00 97.38 188 ILE A N 1
ATOM 1479 C CA . ILE A 1 188 ? -13.011 2.394 8.259 1.00 97.38 188 ILE A CA 1
ATOM 1480 C C . ILE A 1 188 ? -12.286 1.421 7.327 1.00 97.38 188 ILE A C 1
ATOM 1482 O O . ILE A 1 188 ? -12.404 0.203 7.448 1.00 97.38 188 ILE A O 1
ATOM 1486 N N . SER A 1 189 ? -11.553 1.970 6.363 1.00 95.75 189 SER A N 1
ATOM 1487 C CA . SER A 1 189 ? -10.662 1.228 5.475 1.00 95.75 189 SER A CA 1
ATOM 1488 C C . SER A 1 189 ? -9.282 1.119 6.115 1.00 95.75 189 SER A C 1
ATOM 1490 O O . SER A 1 189 ? -8.589 2.126 6.200 1.00 95.75 189 SER A O 1
ATOM 1492 N N . CYS A 1 190 ? -8.875 -0.076 6.528 1.00 95.56 190 CYS A N 1
ATOM 1493 C CA . CYS A 1 190 ? -7.545 -0.388 7.047 1.00 95.56 190 CYS A CA 1
ATOM 1494 C C . CYS A 1 190 ? -6.641 -0.899 5.918 1.00 95.56 190 CYS A C 1
ATOM 1496 O O . CYS A 1 190 ? -7.029 -1.802 5.170 1.00 95.56 190 CYS A O 1
ATOM 1498 N N . LEU A 1 191 ? -5.446 -0.325 5.805 1.00 93.81 191 LEU A N 1
ATOM 1499 C CA . LEU A 1 191 ? -4.494 -0.538 4.718 1.00 93.81 191 LEU A CA 1
ATOM 1500 C C . LEU A 1 191 ? -3.247 -1.236 5.278 1.00 93.81 191 LEU A C 1
ATOM 1502 O O . LEU A 1 191 ? -2.689 -0.835 6.303 1.00 93.81 191 LEU A O 1
ATOM 1506 N N . ILE A 1 192 ? -2.879 -2.345 4.640 1.00 94.56 192 ILE A N 1
ATOM 1507 C CA . ILE A 1 192 ? -1.895 -3.318 5.119 1.00 94.56 192 ILE A CA 1
ATOM 1508 C C . ILE A 1 192 ? -0.906 -3.528 3.967 1.00 94.56 192 ILE A C 1
ATOM 1510 O O . ILE A 1 192 ? -1.265 -4.144 2.968 1.00 94.56 192 ILE A O 1
ATOM 1514 N N . GLY A 1 193 ? 0.320 -3.010 4.083 1.00 92.62 193 GLY A N 1
ATOM 1515 C CA . GLY A 1 193 ? 1.320 -3.018 3.002 1.00 92.62 193 GLY A CA 1
ATOM 1516 C C . GLY A 1 193 ? 2.605 -3.784 3.336 1.00 92.62 193 GLY A C 1
ATOM 1517 O O . GLY A 1 193 ? 2.891 -4.091 4.497 1.00 92.62 193 GLY A O 1
ATOM 1518 N N . GLY A 1 194 ? 3.403 -4.104 2.316 1.00 92.38 194 GLY A N 1
ATOM 1519 C CA . GLY A 1 194 ? 4.754 -4.650 2.464 1.00 92.38 194 GLY A CA 1
ATOM 1520 C C . GLY A 1 194 ? 4.802 -5.960 3.254 1.00 92.38 194 GLY A C 1
ATOM 1521 O O . GLY A 1 194 ? 3.933 -6.831 3.153 1.00 92.38 194 GLY A O 1
ATOM 1522 N N . LYS A 1 195 ? 5.825 -6.116 4.095 1.00 92.38 195 LYS A N 1
ATOM 1523 C CA . LYS A 1 195 ? 5.993 -7.250 5.015 1.00 92.38 195 LYS A CA 1
ATOM 1524 C C . LYS A 1 195 ? 4.794 -7.476 5.936 1.00 92.38 195 LYS A C 1
ATOM 1526 O O . LYS A 1 195 ? 4.579 -8.615 6.351 1.00 92.38 195 LYS A O 1
ATOM 1531 N N . TYR A 1 196 ? 4.021 -6.437 6.260 1.00 93.94 196 TYR A N 1
ATOM 1532 C CA . TYR A 1 196 ? 2.820 -6.578 7.080 1.00 93.94 196 TYR A CA 1
ATOM 1533 C C . TYR A 1 196 ? 1.721 -7.303 6.302 1.00 93.94 196 TYR A C 1
ATOM 1535 O O . TYR A 1 196 ? 1.142 -8.245 6.838 1.00 93.94 196 TYR A O 1
ATOM 1543 N N . ALA A 1 197 ? 1.534 -6.979 5.017 1.00 94.56 197 ALA A N 1
ATOM 1544 C CA . ALA A 1 197 ? 0.630 -7.708 4.124 1.00 94.56 197 ALA A CA 1
ATOM 1545 C C . ALA A 1 197 ? 1.045 -9.176 3.977 1.00 94.56 197 ALA A C 1
ATOM 1547 O O . ALA A 1 197 ? 0.227 -10.065 4.203 1.00 94.56 197 ALA A O 1
ATOM 1548 N N . ARG A 1 198 ? 2.336 -9.440 3.705 1.00 93.31 198 ARG A N 1
ATOM 1549 C CA . ARG A 1 198 ? 2.874 -10.813 3.578 1.00 93.31 198 ARG A CA 1
ATOM 1550 C C . ARG A 1 198 ? 2.638 -11.654 4.844 1.00 93.31 198 ARG A C 1
ATOM 1552 O O . ARG A 1 198 ? 2.290 -12.827 4.748 1.00 93.31 198 ARG A O 1
ATOM 1559 N N . LYS A 1 199 ? 2.828 -11.069 6.034 1.00 94.62 199 LYS A N 1
ATOM 1560 C CA . LYS A 1 199 ? 2.595 -11.750 7.322 1.00 94.62 199 LYS A CA 1
ATOM 1561 C C . LYS A 1 199 ? 1.108 -11.936 7.619 1.00 94.62 199 LYS A C 1
ATOM 1563 O O . LYS A 1 199 ? 0.714 -13.003 8.077 1.00 94.62 199 LYS A O 1
ATOM 1568 N N . TRP A 1 200 ? 0.294 -10.910 7.371 1.00 95.31 200 TRP A N 1
ATOM 1569 C CA . TRP A 1 200 ? -1.139 -10.917 7.659 1.00 95.31 200 TRP A CA 1
ATOM 1570 C C . TRP A 1 200 ? -1.905 -11.883 6.750 1.00 95.31 200 TRP A C 1
ATOM 1572 O O . TRP A 1 200 ? -2.753 -12.623 7.242 1.00 95.31 200 TRP A O 1
ATOM 1582 N N . SER A 1 201 ? -1.570 -11.957 5.458 1.00 93.50 201 SER A N 1
ATOM 1583 C CA . SER A 1 201 ? -2.221 -12.877 4.514 1.00 93.50 201 SER A CA 1
ATOM 1584 C C . SER A 1 201 ? -2.006 -14.354 4.871 1.00 93.50 201 SER A C 1
ATOM 1586 O O . SER A 1 201 ? -2.914 -15.158 4.658 1.00 93.50 201 SER A O 1
ATOM 1588 N N . CYS A 1 202 ? -0.865 -14.686 5.492 1.00 94.44 202 CYS A N 1
ATOM 1589 C CA . CYS A 1 202 ? -0.528 -16.024 5.992 1.00 94.44 202 CYS A CA 1
ATOM 1590 C C . CYS A 1 202 ? -1.240 -16.416 7.303 1.00 94.44 202 CYS A C 1
ATOM 1592 O O . CYS A 1 202 ? -1.129 -17.564 7.736 1.00 94.44 202 CYS A O 1
ATOM 1594 N N . LEU A 1 203 ? -1.949 -15.497 7.969 1.00 95.19 203 LEU A N 1
ATOM 1595 C CA . LEU A 1 203 ? -2.738 -15.833 9.157 1.00 95.19 203 LEU A CA 1
ATOM 1596 C C . LEU A 1 203 ? -4.004 -16.620 8.766 1.00 95.19 203 LEU A C 1
ATOM 1598 O O . LEU A 1 203 ? -4.593 -16.354 7.715 1.00 95.19 203 LEU A O 1
ATOM 1602 N N . PRO A 1 204 ? -4.509 -17.516 9.638 1.00 94.50 204 PRO A N 1
ATOM 1603 C CA . PRO A 1 204 ? -5.849 -18.075 9.484 1.00 94.50 204 PRO A CA 1
ATOM 1604 C C . PRO A 1 204 ? -6.894 -16.959 9.367 1.00 94.50 204 PRO A C 1
ATOM 1606 O O . PRO A 1 204 ? -6.813 -15.968 10.093 1.00 94.50 204 PRO A O 1
ATOM 1609 N N . VAL A 1 205 ? -7.910 -17.138 8.516 1.00 86.69 205 VAL A N 1
ATOM 1610 C CA . VAL A 1 205 ? -8.958 -16.126 8.255 1.00 86.69 205 VAL A CA 1
ATOM 1611 C C . VAL A 1 205 ? -9.587 -15.599 9.556 1.00 86.69 205 VAL A C 1
ATOM 1613 O O . VAL A 1 205 ? -9.709 -14.395 9.752 1.00 86.69 205 VAL A O 1
ATOM 1616 N N . SER A 1 206 ? -9.864 -16.482 10.522 1.00 84.75 206 SER A N 1
ATOM 1617 C CA . SER A 1 206 ? -10.400 -16.121 11.847 1.00 84.75 206 SER A CA 1
ATOM 1618 C C . SER A 1 206 ? -9.488 -15.218 12.697 1.00 84.75 206 SER A C 1
ATOM 1620 O O . SER A 1 206 ? -9.948 -14.596 13.653 1.00 84.75 206 SER A O 1
ATOM 1622 N N . ARG A 1 207 ? -8.192 -15.135 12.374 1.00 94.38 207 ARG A N 1
ATOM 1623 C CA . ARG A 1 207 ? -7.195 -14.289 13.049 1.00 94.38 207 ARG A CA 1
ATOM 1624 C C . ARG A 1 207 ? -6.918 -12.985 12.297 1.00 94.38 207 ARG A C 1
ATOM 1626 O O . ARG A 1 207 ? -6.448 -12.046 12.936 1.00 94.38 207 ARG A O 1
ATOM 1633 N N . ARG A 1 208 ? -7.222 -12.901 10.996 1.00 95.44 208 ARG A N 1
ATOM 1634 C CA . ARG A 1 208 ? -6.943 -11.731 10.142 1.00 95.44 208 ARG A CA 1
ATOM 1635 C C . ARG A 1 208 ? -7.725 -10.490 10.563 1.00 95.44 208 ARG A C 1
ATOM 1637 O O . ARG A 1 208 ? -7.106 -9.486 10.922 1.00 95.44 208 ARG A O 1
ATOM 1644 N N . VAL A 1 209 ? -9.057 -10.580 10.627 1.00 95.12 209 VAL A N 1
ATOM 1645 C CA . VAL A 1 209 ? -9.910 -9.506 11.178 1.00 95.12 209 VAL A CA 1
ATOM 1646 C C . VAL A 1 209 ? -9.553 -9.192 12.631 1.00 95.12 209 VAL A C 1
ATOM 1648 O O . VAL A 1 209 ? -9.496 -8.022 13.008 1.00 95.12 209 VAL A O 1
ATOM 1651 N N . LYS A 1 210 ? -9.279 -10.219 13.450 1.00 95.75 210 LYS A N 1
ATOM 1652 C CA . LYS A 1 210 ? -8.959 -10.016 14.868 1.00 95.75 210 LYS A CA 1
ATOM 1653 C C . LYS A 1 210 ? -7.692 -9.173 15.039 1.00 95.75 210 LYS A C 1
ATOM 1655 O O . LYS A 1 210 ? -7.731 -8.198 15.769 1.00 95.75 210 LYS A O 1
ATOM 1660 N N . ALA A 1 211 ? -6.614 -9.478 14.314 1.00 96.62 211 ALA A N 1
ATOM 1661 C CA . ALA A 1 211 ? -5.365 -8.713 14.388 1.00 96.62 211 ALA A CA 1
ATOM 1662 C C . ALA A 1 211 ? -5.537 -7.231 13.995 1.00 96.62 211 ALA A C 1
ATOM 1664 O O . ALA A 1 211 ? -4.897 -6.368 14.585 1.00 96.62 211 ALA A O 1
ATOM 1665 N N . VAL A 1 212 ? -6.423 -6.938 13.034 1.00 96.75 212 VAL A N 1
ATOM 1666 C CA . VAL A 1 212 ? -6.790 -5.564 12.646 1.00 96.75 212 VAL A CA 1
ATOM 1667 C C . VAL A 1 212 ? -7.546 -4.854 13.773 1.00 96.75 212 VAL A C 1
ATOM 1669 O O . VAL A 1 212 ? -7.185 -3.742 14.149 1.00 96.75 212 VAL A O 1
ATOM 1672 N N . LYS A 1 213 ? -8.576 -5.496 14.338 1.00 96.38 213 LYS A N 1
ATOM 1673 C CA . LYS A 1 213 ? -9.387 -4.915 15.419 1.00 96.38 213 LYS A CA 1
ATOM 1674 C C . LYS A 1 213 ? -8.601 -4.727 16.716 1.00 96.38 213 LYS A C 1
ATOM 1676 O O . LYS A 1 213 ? -8.685 -3.659 17.311 1.00 96.38 213 LYS A O 1
ATOM 1681 N N . ASP A 1 214 ? -7.815 -5.728 17.110 1.00 96.62 214 ASP A N 1
ATOM 1682 C CA . ASP A 1 214 ? -6.970 -5.703 18.309 1.00 96.62 214 ASP A CA 1
ATOM 1683 C C . ASP A 1 214 ? -6.007 -4.509 18.277 1.00 96.62 214 ASP A C 1
ATOM 1685 O O . ASP A 1 214 ? -5.885 -3.786 19.266 1.00 96.62 214 ASP A O 1
ATOM 1689 N N . GLN A 1 215 ? -5.366 -4.272 17.125 1.00 96.56 215 GLN A N 1
ATOM 1690 C CA . GLN A 1 215 ? -4.479 -3.128 16.933 1.00 96.56 215 GLN A CA 1
ATOM 1691 C C . GLN A 1 215 ? -5.245 -1.810 17.084 1.00 96.56 215 GLN A C 1
ATOM 1693 O O . GLN A 1 215 ? -4.908 -1.025 17.962 1.00 96.56 215 GLN A O 1
ATOM 1698 N N . LEU A 1 216 ? -6.303 -1.586 16.293 1.00 95.81 216 LEU A N 1
ATOM 1699 C CA . LEU A 1 216 ? -7.050 -0.322 16.317 1.00 95.81 216 LEU A CA 1
ATOM 1700 C C . LEU A 1 216 ? -7.656 -0.018 17.697 1.00 95.81 216 LEU A C 1
ATOM 1702 O O . LEU A 1 216 ? -7.612 1.127 18.143 1.00 95.81 216 LEU A O 1
ATOM 1706 N N . ALA A 1 217 ? -8.181 -1.028 18.396 1.00 95.75 217 ALA A N 1
ATOM 1707 C CA . ALA A 1 217 ? -8.669 -0.873 19.764 1.00 95.75 217 ALA A CA 1
ATOM 1708 C C . ALA A 1 217 ? -7.542 -0.445 20.724 1.00 95.75 217 ALA A C 1
ATOM 1710 O O . ALA A 1 217 ? -7.745 0.435 21.560 1.00 95.75 217 ALA A O 1
ATOM 1711 N N . SER A 1 218 ? -6.338 -1.008 20.565 1.00 94.94 218 SER A N 1
ATOM 1712 C CA . SER A 1 218 ? -5.155 -0.612 21.335 1.00 94.94 218 SER A CA 1
ATOM 1713 C C . SER A 1 218 ? -4.655 0.794 20.982 1.00 94.94 218 SER A C 1
ATOM 1715 O O . SER A 1 218 ? -4.220 1.508 21.881 1.00 94.94 218 SER A O 1
ATOM 1717 N N . THR A 1 219 ? -4.714 1.208 19.710 1.00 92.44 219 THR A N 1
ATOM 1718 C CA . THR A 1 219 ? -4.314 2.554 19.256 1.00 92.44 219 THR A CA 1
ATOM 1719 C C . THR A 1 219 ? -5.236 3.639 19.820 1.00 92.44 219 THR A C 1
ATOM 1721 O O . THR A 1 219 ? -4.779 4.727 20.158 1.00 92.44 219 THR A O 1
ATOM 1724 N N . ILE A 1 220 ? -6.537 3.349 19.915 1.00 90.62 220 ILE A N 1
ATOM 1725 C CA . ILE A 1 220 ? -7.570 4.287 20.383 1.00 90.62 220 ILE A CA 1
ATOM 1726 C C . ILE A 1 220 ? -7.658 4.337 21.919 1.00 90.62 220 ILE A C 1
ATOM 1728 O O . ILE A 1 220 ? -8.049 5.358 22.485 1.00 90.62 220 ILE A O 1
ATOM 1732 N N . GLY A 1 221 ? -7.279 3.254 22.599 1.00 91.31 221 GLY A N 1
ATOM 1733 C CA . GLY A 1 221 ? -7.324 3.147 24.054 1.00 91.31 221 GLY A CA 1
ATOM 1734 C C . GLY A 1 221 ? -8.676 2.664 24.604 1.00 91.31 221 GLY A C 1
ATOM 1735 O O . GLY A 1 221 ? -9.668 2.560 23.877 1.00 91.31 221 GLY A O 1
ATO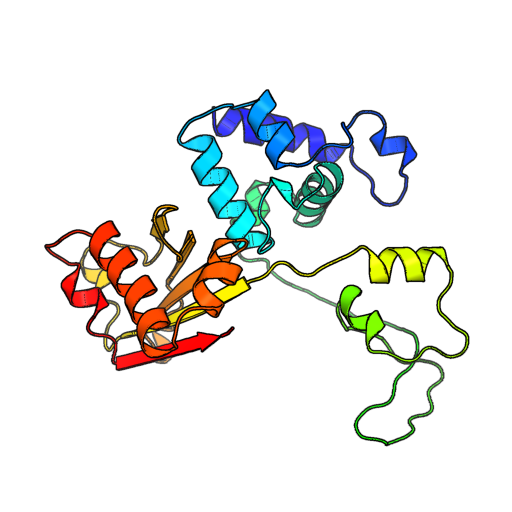M 1736 N N . PRO A 1 222 ? -8.735 2.344 25.909 1.00 90.88 222 PRO A N 1
ATOM 1737 C CA . PRO A 1 222 ? -9.802 1.524 26.491 1.00 90.88 222 PRO A CA 1
ATOM 1738 C C . PRO A 1 222 ? -11.190 2.179 26.497 1.00 90.88 222 PRO A C 1
ATOM 1740 O O . PRO A 1 222 ? -12.188 1.470 26.500 1.00 90.88 222 PRO A O 1
ATOM 1743 N N . GLU A 1 223 ? -11.279 3.512 26.479 1.00 91.38 223 GLU A N 1
ATOM 1744 C CA . GLU A 1 223 ? -12.561 4.229 26.561 1.00 91.38 223 GLU A CA 1
ATOM 1745 C C . GLU A 1 223 ? -13.434 4.044 25.306 1.00 91.38 223 GLU A C 1
ATOM 1747 O O . GLU A 1 223 ? -14.658 3.972 25.393 1.00 91.38 223 GLU A O 1
ATOM 1752 N N . GLN A 1 224 ? -12.805 3.961 24.130 1.00 93.12 224 GLN A N 1
ATOM 1753 C CA . GLN A 1 224 ? -13.498 3.848 22.841 1.00 93.12 224 GLN A CA 1
ATOM 1754 C C . GLN A 1 224 ? -13.107 2.566 22.077 1.00 93.12 224 GLN A C 1
ATOM 1756 O O . GLN A 1 224 ? -13.726 2.254 21.062 1.00 93.12 224 GLN A O 1
ATOM 1761 N N . GLY A 1 225 ? -12.120 1.801 22.561 1.00 93.31 225 GLY A N 1
ATOM 1762 C CA . GLY A 1 225 ? -11.598 0.597 21.908 1.00 93.31 225 GLY A CA 1
ATOM 1763 C C . GLY A 1 225 ? -12.631 -0.516 21.706 1.00 93.31 225 GLY A C 1
ATOM 1764 O O . GLY A 1 225 ? -12.599 -1.179 20.673 1.00 93.31 225 GLY A O 1
ATOM 1765 N N . GLU A 1 226 ? -13.604 -0.671 22.611 1.00 95.06 226 GLU A N 1
ATOM 1766 C CA . GLU A 1 226 ? -14.705 -1.638 22.441 1.00 95.06 226 GLU A CA 1
ATOM 1767 C C . GLU A 1 226 ? -15.517 -1.376 21.155 1.00 95.06 226 GLU A C 1
ATOM 1769 O O . GLU A 1 226 ? -15.862 -2.310 20.429 1.00 95.06 226 GLU A O 1
ATOM 1774 N N . LYS A 1 227 ? -15.701 -0.103 20.771 1.00 96.12 227 LYS A N 1
ATOM 1775 C CA . LYS A 1 227 ? -16.457 0.284 19.564 1.00 96.12 227 LYS A CA 1
ATOM 1776 C C . LYS A 1 227 ? -15.808 -0.173 18.257 1.00 96.12 227 LYS A C 1
ATOM 1778 O O . LYS A 1 227 ? -16.469 -0.196 17.221 1.00 96.12 227 LYS A O 1
ATOM 1783 N N . ILE A 1 228 ? -14.528 -0.561 18.271 1.00 96.62 228 ILE A N 1
ATOM 1784 C CA . ILE A 1 228 ? -13.869 -1.179 17.110 1.00 96.62 228 ILE A CA 1
ATOM 1785 C C . ILE A 1 228 ? -14.421 -2.583 16.837 1.00 96.62 228 ILE A C 1
ATOM 1787 O O . ILE A 1 228 ? -14.446 -3.014 15.677 1.00 96.62 228 ILE A O 1
ATOM 1791 N N . TYR A 1 229 ? -14.907 -3.288 17.861 1.00 96.56 229 TYR A N 1
ATOM 1792 C CA . TYR A 1 229 ? -15.446 -4.635 17.714 1.00 96.56 229 TYR A CA 1
ATOM 1793 C C . TYR A 1 229 ? -16.885 -4.651 17.185 1.00 96.56 229 TYR A C 1
ATOM 1795 O O . TYR A 1 229 ? -17.196 -5.587 16.441 1.00 96.56 229 TYR A O 1
ATOM 1803 N N . ASP A 1 230 ? -17.667 -3.588 17.420 1.00 95.81 230 ASP A N 1
ATOM 1804 C CA . ASP A 1 230 ? -19.075 -3.365 17.015 1.00 95.81 230 ASP A CA 1
ATOM 1805 C C . ASP A 1 230 ? -19.313 -3.200 15.492 1.00 95.81 230 ASP A C 1
ATOM 1807 O O . ASP A 1 230 ? -20.180 -2.451 15.032 1.00 95.81 230 ASP A O 1
ATOM 1811 N N . THR A 1 231 ? -18.536 -3.893 14.661 1.00 96.62 231 THR A N 1
ATOM 1812 C CA . THR A 1 231 ? -18.740 -3.895 13.210 1.00 96.62 231 THR A CA 1
ATOM 1813 C C . THR A 1 231 ? -19.979 -4.695 12.829 1.00 96.62 231 THR A C 1
ATOM 1815 O O . THR A 1 231 ? -20.089 -5.864 13.203 1.00 96.62 231 THR A O 1
ATOM 1818 N N . ILE A 1 232 ? -20.819 -4.147 11.955 1.00 97.12 232 ILE A N 1
ATOM 1819 C CA . ILE A 1 232 ? -21.917 -4.894 11.322 1.00 97.12 232 ILE A CA 1
ATOM 1820 C C . ILE A 1 232 ? -21.410 -5.885 10.263 1.00 97.12 232 ILE A C 1
ATOM 1822 O O . ILE A 1 232 ? -22.045 -6.905 10.012 1.00 97.12 232 ILE A O 1
ATOM 1826 N N . GLN A 1 233 ? -20.259 -5.600 9.646 1.00 95.19 233 GLN A N 1
ATOM 1827 C CA . GLN A 1 233 ? -19.617 -6.456 8.649 1.00 95.19 233 GLN A CA 1
ATOM 1828 C C . GLN A 1 233 ? -18.112 -6.168 8.594 1.00 95.19 233 GLN A C 1
ATOM 1830 O O . GLN A 1 233 ? -17.661 -5.058 8.879 1.00 95.19 233 GLN A O 1
ATOM 1835 N N . THR A 1 234 ? -17.322 -7.161 8.191 1.00 94.81 234 THR A N 1
ATOM 1836 C CA . THR A 1 234 ? -15.929 -6.965 7.776 1.00 94.81 234 THR A CA 1
ATOM 1837 C C . THR A 1 234 ? -15.734 -7.502 6.362 1.00 94.81 234 THR A C 1
ATOM 1839 O O . THR A 1 234 ? -16.283 -8.550 6.027 1.00 94.81 234 THR A O 1
ATOM 1842 N N . ILE A 1 235 ? -14.974 -6.784 5.534 1.00 93.81 235 ILE A N 1
ATOM 1843 C CA . ILE A 1 235 ? -14.624 -7.194 4.168 1.00 93.81 235 ILE A CA 1
ATOM 1844 C C . ILE A 1 235 ? -13.102 -7.254 4.058 1.00 93.81 235 ILE A C 1
ATOM 1846 O O . ILE A 1 235 ? -12.422 -6.271 4.344 1.00 93.81 235 ILE A O 1
ATOM 1850 N N . GLU A 1 236 ? -12.572 -8.393 3.624 1.00 91.25 236 GLU A N 1
ATOM 1851 C CA . GLU A 1 236 ? -11.153 -8.567 3.317 1.00 91.25 236 GLU A CA 1
ATOM 1852 C C . GLU A 1 236 ? -10.938 -8.520 1.799 1.00 91.25 236 GLU A C 1
ATOM 1854 O O . GLU A 1 236 ? -11.672 -9.152 1.041 1.00 91.25 236 GLU A O 1
ATOM 1859 N N . MET A 1 237 ? -9.919 -7.784 1.361 1.00 82.12 237 MET A N 1
ATOM 1860 C CA . MET A 1 237 ? -9.397 -7.795 -0.005 1.00 82.12 237 MET A CA 1
ATOM 1861 C C . MET A 1 237 ? -7.909 -8.135 0.106 1.00 82.12 237 MET A C 1
ATOM 1863 O O . MET A 1 237 ? -7.141 -7.347 0.663 1.00 82.12 237 MET A O 1
ATOM 1867 N N . ALA A 1 238 ? -7.528 -9.329 -0.340 1.00 64.81 238 ALA A N 1
ATOM 1868 C CA . ALA A 1 238 ? -6.201 -9.919 -0.168 1.00 64.81 238 ALA A CA 1
ATOM 1869 C C . ALA A 1 238 ? -5.741 -10.595 -1.463 1.00 64.81 238 ALA A C 1
ATOM 1871 O O . ALA A 1 238 ? -6.638 -11.045 -2.213 1.00 64.81 238 ALA A O 1
#

Nearest PDB structures (foldseek):
  2yg7-assembly2_B  TM=8.222E-01  e=1.326E-10  Rhodococcus erythropolis
  2yg6-assembly1_A  TM=8.171E-01  e=2.726E-10  Rhodococcus erythropolis
  2yg5-assembly1_A-2  TM=8.101E-01  e=3.681E-10  Rhodococcus erythropolis
  3rha-assembly1_A  TM=8.239E-01  e=7.565E-10  Paenarthrobacter aurescens TC1
  2yg4-assembly1_A  TM=8.176E-01  e=6.318E-10  Rhodococcus erythropolis

Organism: NCBI:txid1182545

Radius of gyration: 21.15 Å; Cα contacts (8 Å, |Δi|>4): 334; chains: 1; bounding box: 50×38×63 Å

pLDDT: mean 85.1, std 15.2, range [32.16, 98.06]